Protein AF-A0A947UX83-F1 (afdb_monomer)

Sequence (171 aa):
LDENAGTGIQHLRGAETNRGDATLNINRRTKLFLRVPKARVDDMQQLVGQTLDLAGHTLQIGRFKTREFSPFANIYAHFVDTGSATEEQFVQDVMRELDGHFLLRCGFICGKPQILQSASGPLHGFSLMLHDVPPHKSLQLQDEGMGRNRLLGCGIFIPHKSIAPVAPANH

Solvent-accessible surface area (backbone atoms only — not comparable to full-atom values): 10228 Å² total; per-residue (Å²): 133,76,94,49,86,23,46,29,32,55,79,76,76,54,42,61,87,48,96,86,53,95,56,63,50,60,59,93,82,66,71,86,48,72,46,61,49,80,93,48,52,72,66,53,58,73,48,46,73,40,72,47,76,56,94,88,44,81,42,68,39,63,88,83,79,91,79,80,87,72,63,35,42,26,32,31,20,81,29,31,25,78,84,38,84,50,68,70,57,39,52,52,49,52,52,48,44,31,49,71,74,61,69,46,88,58,54,71,48,78,53,63,84,45,75,47,84,48,99,93,44,78,42,42,26,28,22,40,36,40,32,77,34,54,51,70,55,27,41,48,40,49,48,54,36,46,72,42,60,27,74,81,24,20,14,47,41,39,83,39,84,73,84,70,78,79,73,80,81,81,128

Foldseek 3Di:
DPPDQQWFWADQDFPDPDPPDPDGHGDPPTDIDIGDPPVCPVVCVVQQQDWDQDPNDIDGHHDDDDDADFFDQKKKAPWAFQPDADPVVQVVSVVCCCCPPLVDDWDKDWADWDWDQDPVGITITTMMMTGRGDRVSRNVQQRRFHHDDRHVRHRHIDHDDDPPPDDPDDD

pLDDT: mean 85.76, std 14.7, range [36.25, 97.31]

Mean predicted aligned error: 7.36 Å

Radius of gyration: 17.7 Å; Cα contacts (8 Å, |Δi|>4): 280; chains: 1; bounding box: 44×43×52 Å

Structure (mmCIF, N/CA/C/O backbone):
data_AF-A0A947UX83-F1
#
_entry.id   AF-A0A947UX83-F1
#
loop_
_atom_site.group_PDB
_atom_site.id
_atom_site.type_symbol
_atom_site.label_atom_id
_atom_site.label_alt_id
_atom_site.label_comp_id
_atom_site.label_asym_id
_atom_site.label_entity_id
_atom_site.label_seq_id
_atom_site.pdbx_PDB_ins_code
_atom_site.Cartn_x
_atom_site.Cartn_y
_atom_site.Cartn_z
_atom_site.occupancy
_atom_site.B_iso_or_equiv
_atom_site.auth_seq_id
_atom_site.auth_comp_id
_atom_site.auth_asym_id
_atom_site.auth_atom_id
_atom_site.pdbx_PDB_model_num
ATOM 1 N N . LEU A 1 1 ? 2.915 -7.212 16.623 1.00 48.12 1 LEU A N 1
ATOM 2 C CA . LEU A 1 1 ? 2.633 -7.632 15.234 1.00 48.12 1 LEU A CA 1
ATOM 3 C C . LEU A 1 1 ? 3.978 -7.594 14.539 1.00 48.12 1 LEU A C 1
ATOM 5 O O . LEU A 1 1 ? 4.419 -6.499 14.225 1.00 48.12 1 LEU A O 1
ATOM 9 N N . ASP A 1 2 ? 4.664 -8.728 14.420 1.00 44.25 2 ASP A N 1
ATOM 10 C CA . ASP A 1 2 ? 5.891 -8.777 13.614 1.00 44.25 2 ASP A CA 1
ATOM 11 C C . ASP A 1 2 ? 5.552 -8.497 12.144 1.00 44.25 2 ASP A C 1
ATOM 13 O O . ASP A 1 2 ? 4.387 -8.636 11.746 1.00 44.25 2 ASP A O 1
ATOM 17 N N . GLU A 1 3 ? 6.545 -8.093 11.343 1.00 51.25 3 GLU A N 1
ATOM 18 C CA . GLU A 1 3 ? 6.444 -7.947 9.883 1.00 51.25 3 GLU A CA 1
ATOM 19 C C . GLU A 1 3 ? 6.226 -9.312 9.199 1.00 51.25 3 GLU A C 1
ATOM 21 O O . GLU A 1 3 ? 7.007 -9.769 8.370 1.00 51.25 3 GLU A O 1
ATOM 26 N N . ASN A 1 4 ? 5.140 -10.000 9.537 1.00 56.38 4 ASN A N 1
ATOM 27 C CA . ASN A 1 4 ? 4.694 -11.160 8.792 1.00 56.38 4 ASN A CA 1
ATOM 28 C C . ASN A 1 4 ? 4.239 -10.679 7.413 1.00 56.38 4 ASN A C 1
ATOM 30 O O . ASN A 1 4 ? 3.356 -9.815 7.316 1.00 56.38 4 ASN A O 1
ATOM 34 N N . ALA A 1 5 ? 4.827 -11.250 6.358 1.00 60.19 5 ALA A N 1
ATOM 35 C CA . ALA A 1 5 ? 4.383 -11.074 4.980 1.00 60.19 5 ALA A CA 1
ATOM 36 C C . ALA A 1 5 ? 2.862 -11.320 4.921 1.00 60.19 5 ALA A C 1
ATOM 38 O O . ALA A 1 5 ? 2.395 -12.401 5.265 1.00 60.19 5 ALA A O 1
ATOM 39 N N . GLY A 1 6 ? 2.082 -10.278 4.621 1.00 69.38 6 GLY A N 1
ATOM 40 C CA . GLY A 1 6 ? 0.612 -10.325 4.616 1.00 69.38 6 GLY A CA 1
ATOM 41 C C . GLY A 1 6 ? -0.089 -9.451 5.663 1.00 69.38 6 GLY A C 1
ATOM 42 O O . GLY A 1 6 ? -1.293 -9.218 5.552 1.00 69.38 6 GLY A O 1
ATOM 43 N N . THR A 1 7 ? 0.624 -8.904 6.658 1.00 83.75 7 THR A N 1
ATOM 44 C CA . THR A 1 7 ? 0.042 -7.870 7.537 1.00 83.75 7 THR A CA 1
ATOM 45 C C . THR A 1 7 ? 0.324 -6.474 6.988 1.00 83.75 7 THR A C 1
ATOM 47 O O . THR A 1 7 ? 1.460 -6.139 6.660 1.00 83.75 7 THR A O 1
ATOM 50 N N . GLY A 1 8 ? -0.700 -5.627 6.901 1.00 84.44 8 GLY A N 1
ATOM 51 C CA . GLY A 1 8 ? -0.520 -4.242 6.470 1.00 84.44 8 GLY A CA 1
ATOM 52 C C . GLY A 1 8 ? -1.715 -3.355 6.781 1.00 84.44 8 GLY A C 1
ATOM 53 O O . GLY A 1 8 ? -2.829 -3.839 6.966 1.00 84.44 8 GLY A O 1
ATOM 54 N N . ILE A 1 9 ? -1.486 -2.047 6.829 1.00 87.94 9 ILE A N 1
ATOM 55 C CA . ILE A 1 9 ? -2.506 -1.060 7.200 1.00 87.94 9 ILE A CA 1
ATOM 56 C C . ILE A 1 9 ? -2.765 -0.152 6.005 1.00 87.94 9 ILE A C 1
ATOM 58 O O . ILE A 1 9 ? -1.835 0.428 5.468 1.00 87.94 9 ILE A O 1
ATOM 62 N N . GLN A 1 10 ? -4.012 0.001 5.563 1.00 84.50 10 GLN A N 1
ATOM 63 C CA . GLN A 1 10 ? -4.309 1.009 4.539 1.00 84.50 10 GLN A CA 1
ATOM 64 C C . GLN A 1 10 ? -4.386 2.399 5.166 1.00 84.50 10 GLN A C 1
ATOM 66 O O . GLN A 1 10 ? -4.966 2.567 6.241 1.00 84.50 10 GLN A O 1
ATOM 71 N N . HIS A 1 11 ? -3.855 3.406 4.468 1.00 82.00 11 HIS A N 1
ATOM 72 C CA . HIS A 1 11 ? -3.927 4.792 4.924 1.00 82.00 11 HIS A CA 1
ATOM 73 C C . HIS A 1 11 ? -5.370 5.266 5.080 1.00 82.00 11 HIS A C 1
ATOM 75 O O . HIS A 1 11 ? -6.208 5.121 4.186 1.00 82.00 11 HIS A O 1
ATOM 81 N N . LEU A 1 12 ? -5.631 5.908 6.215 1.00 80.31 12 LEU A N 1
ATOM 82 C CA . LEU A 1 12 ? -6.842 6.679 6.437 1.00 80.31 12 LEU A CA 1
ATOM 83 C C . LEU A 1 12 ? -6.646 8.072 5.849 1.00 80.31 12 LEU A C 1
ATOM 85 O O . LEU A 1 12 ? -5.702 8.774 6.198 1.00 80.31 12 LEU A O 1
ATOM 89 N N . ARG A 1 13 ? -7.558 8.489 4.971 1.00 72.62 13 ARG A N 1
ATOM 90 C CA . ARG A 1 13 ? -7.570 9.869 4.487 1.00 72.62 13 ARG A CA 1
ATOM 91 C C . ARG A 1 13 ? -8.369 10.742 5.444 1.00 72.62 13 ARG A C 1
ATOM 93 O O . ARG A 1 13 ? -9.534 10.450 5.723 1.00 72.62 13 ARG A O 1
ATOM 100 N N . GLY A 1 14 ? -7.738 11.812 5.906 1.00 74.06 14 GLY A N 1
ATOM 101 C CA . GLY A 1 14 ? -8.395 12.934 6.562 1.00 74.06 14 GLY A CA 1
ATOM 102 C C . GLY A 1 14 ? -8.330 14.186 5.689 1.00 74.06 14 GLY A C 1
ATOM 103 O O . GLY A 1 14 ? -7.638 14.206 4.670 1.00 74.06 14 GLY A O 1
ATOM 104 N N . ALA A 1 15 ? -9.080 15.208 6.079 1.00 73.06 15 ALA A N 1
ATOM 105 C CA . ALA A 1 15 ? -9.045 16.528 5.468 1.00 73.06 15 ALA A CA 1
ATOM 106 C C . ALA A 1 15 ? -8.553 17.547 6.496 1.00 73.06 15 ALA A C 1
ATOM 108 O O . ALA A 1 15 ? -8.992 17.526 7.645 1.00 73.06 15 ALA A O 1
ATOM 109 N N . GLU A 1 16 ? -7.665 18.440 6.078 1.00 72.75 16 GLU A N 1
ATOM 110 C CA . GLU A 1 16 ? -7.329 19.630 6.861 1.00 72.75 16 GLU A CA 1
ATOM 111 C C . GLU A 1 16 ? -8.577 20.522 6.981 1.00 72.75 16 GLU A C 1
ATOM 113 O O . GLU A 1 16 ? -9.365 20.612 6.033 1.00 72.75 16 GLU A O 1
ATOM 118 N N . THR A 1 17 ? -8.786 21.170 8.133 1.00 72.06 17 THR A N 1
ATOM 119 C CA . THR A 1 17 ? -9.844 22.194 8.252 1.00 72.06 17 THR A CA 1
ATOM 120 C C . THR A 1 17 ? -9.385 23.472 7.566 1.00 72.06 17 THR A C 1
ATOM 122 O O . THR A 1 17 ? -10.130 24.069 6.794 1.00 72.06 17 THR A O 1
ATOM 125 N N . ASN A 1 18 ? -8.132 23.848 7.819 1.00 72.88 18 ASN A N 1
ATOM 126 C CA . ASN A 1 18 ? -7.428 24.959 7.206 1.00 72.88 18 ASN A CA 1
ATOM 127 C C . ASN A 1 18 ? -6.039 24.512 6.748 1.00 72.88 18 ASN A C 1
ATOM 129 O O . ASN A 1 18 ? -5.430 23.611 7.322 1.00 72.88 18 ASN A O 1
ATOM 133 N N . ARG A 1 19 ? -5.518 25.181 5.717 1.00 66.38 19 ARG A N 1
ATOM 134 C CA . ARG A 1 19 ? -4.202 24.869 5.155 1.00 66.38 19 ARG A CA 1
ATOM 135 C C . ARG A 1 19 ? -3.116 25.037 6.221 1.00 66.38 19 ARG A C 1
ATOM 137 O O . ARG A 1 19 ? -2.913 26.149 6.704 1.00 66.38 19 ARG A O 1
ATOM 144 N N . GLY A 1 20 ? -2.394 23.960 6.522 1.00 65.06 20 GLY A N 1
ATOM 145 C CA . GLY A 1 20 ? -1.333 23.958 7.536 1.00 65.06 20 GLY A CA 1
ATOM 146 C C . GLY A 1 20 ? -1.787 23.574 8.947 1.00 65.06 20 GLY A C 1
ATOM 147 O O . GLY A 1 20 ? -0.990 23.686 9.878 1.00 65.06 20 GLY A O 1
ATOM 148 N N . ASP A 1 21 ? -3.029 23.109 9.118 1.00 68.25 21 ASP A N 1
ATOM 149 C CA . ASP A 1 21 ? -3.458 22.485 10.369 1.00 68.25 21 ASP A CA 1
ATOM 150 C C . ASP A 1 21 ? -2.605 21.244 10.675 1.00 68.25 21 ASP A C 1
ATOM 152 O O . ASP A 1 21 ? -2.375 20.386 9.824 1.00 68.25 21 ASP A O 1
ATOM 156 N N . ALA A 1 22 ? -2.186 21.110 11.935 1.00 66.00 22 ALA A N 1
ATOM 157 C CA . ALA A 1 22 ? -1.489 19.921 12.427 1.00 66.00 22 ALA A CA 1
ATOM 158 C C . ALA A 1 22 ? -2.430 18.719 12.648 1.00 66.00 22 ALA A C 1
ATOM 160 O O . ALA A 1 22 ? -1.972 17.618 12.952 1.00 66.00 22 ALA A O 1
ATOM 161 N N . THR A 1 23 ? -3.745 18.927 12.529 1.00 69.69 23 THR A N 1
ATOM 162 C CA . THR A 1 23 ? -4.778 17.919 12.769 1.00 69.69 23 THR A CA 1
ATOM 163 C C . THR A 1 23 ? -5.621 17.699 11.518 1.00 69.69 23 THR A C 1
ATOM 165 O O . THR A 1 23 ? -5.990 18.626 10.798 1.00 69.69 23 THR A O 1
ATOM 168 N N . LEU A 1 24 ? -5.937 16.431 11.255 1.00 73.94 24 LEU A N 1
ATOM 169 C CA . LEU A 1 24 ? -6.769 16.026 10.129 1.00 73.94 24 LEU A CA 1
ATOM 170 C C . LEU A 1 24 ? -8.140 15.585 10.633 1.00 73.94 24 LEU A C 1
ATOM 172 O O . LEU A 1 24 ? -8.254 14.687 11.468 1.00 73.94 24 LEU A O 1
ATOM 176 N N . ASN A 1 25 ? -9.196 16.154 10.061 1.00 77.31 25 ASN A N 1
ATOM 177 C CA . ASN A 1 25 ? -10.550 15.683 10.287 1.00 77.31 25 ASN A CA 1
ATOM 178 C C . ASN A 1 25 ? -10.793 14.406 9.494 1.00 77.31 25 ASN A C 1
ATOM 180 O O . ASN A 1 25 ? -10.745 14.384 8.261 1.00 77.31 25 ASN A O 1
ATOM 184 N N . ILE A 1 26 ? -11.119 13.335 10.205 1.00 78.12 26 ILE A N 1
ATOM 185 C CA . ILE A 1 26 ? -11.539 12.077 9.601 1.00 78.12 26 ILE A CA 1
ATOM 186 C C . ILE A 1 26 ? -13.067 12.054 9.580 1.00 78.12 26 ILE A C 1
ATOM 188 O O . ILE A 1 26 ? -13.731 12.293 10.589 1.00 78.12 26 ILE A O 1
ATOM 192 N N . ASN A 1 27 ? -13.655 11.755 8.420 1.00 76.44 27 ASN A N 1
ATOM 193 C CA . ASN A 1 27 ? -15.098 11.560 8.328 1.00 76.44 27 ASN A CA 1
ATOM 194 C C . ASN A 1 27 ? -15.519 10.403 9.253 1.00 76.44 27 ASN A C 1
ATOM 196 O O . ASN A 1 27 ? -14.897 9.344 9.249 1.00 76.44 27 ASN A O 1
ATOM 200 N N . ARG A 1 28 ? -16.626 10.550 9.992 1.00 73.31 28 ARG A N 1
ATOM 201 C CA . ARG A 1 28 ? -17.174 9.478 10.851 1.00 73.31 28 ARG A CA 1
ATOM 202 C C . ARG A 1 28 ? -17.442 8.160 10.109 1.00 73.31 28 ARG A C 1
ATOM 204 O O . ARG A 1 28 ? -17.580 7.120 10.740 1.00 73.31 28 ARG A O 1
ATOM 211 N N . ARG A 1 29 ? -17.561 8.197 8.778 1.00 76.62 29 ARG A N 1
ATOM 212 C CA . ARG A 1 29 ? -17.761 7.022 7.915 1.00 76.62 29 ARG A CA 1
ATOM 213 C C . ARG A 1 29 ? -16.461 6.422 7.377 1.00 76.62 29 ARG A C 1
ATOM 215 O O . ARG A 1 29 ? -16.532 5.402 6.687 1.00 76.62 29 ARG A O 1
ATOM 22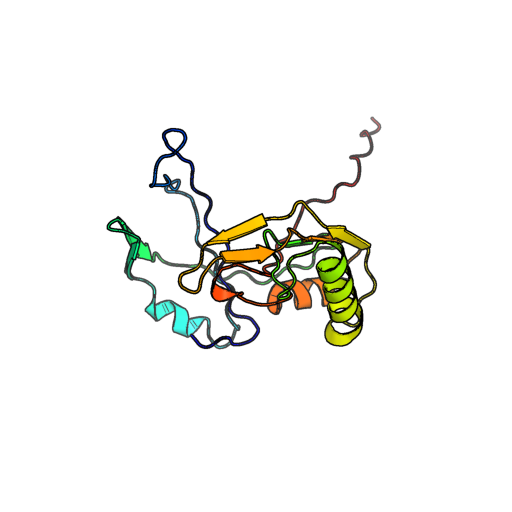2 N N . THR A 1 30 ? -15.308 7.037 7.632 1.00 79.44 30 THR A N 1
ATOM 223 C CA . THR A 1 30 ? -14.014 6.494 7.215 1.00 79.44 30 THR A CA 1
ATOM 224 C C . THR A 1 30 ? -13.778 5.168 7.930 1.00 79.44 30 THR A C 1
ATOM 226 O O . THR A 1 30 ? -14.032 5.031 9.124 1.00 79.44 30 THR A O 1
ATOM 229 N N . LYS A 1 31 ? -13.319 4.166 7.181 1.00 84.88 31 LYS A N 1
ATOM 230 C CA . LYS A 1 31 ? -13.059 2.821 7.694 1.00 84.88 31 LYS A CA 1
ATOM 231 C C . LYS A 1 31 ? -11.567 2.556 7.678 1.00 84.88 31 LYS A C 1
ATOM 233 O O . LYS A 1 31 ? -10.918 2.815 6.668 1.00 84.88 31 LYS A O 1
ATOM 238 N N . LEU A 1 32 ? -11.064 1.997 8.772 1.00 86.94 32 LEU A N 1
ATOM 239 C CA . LEU A 1 32 ? -9.735 1.409 8.823 1.00 86.94 32 LEU A CA 1
ATOM 240 C C . LEU A 1 32 ? -9.770 0.046 8.137 1.00 86.94 32 LEU A C 1
ATOM 242 O O . LEU A 1 32 ? -10.634 -0.780 8.437 1.00 86.94 32 LEU A O 1
ATOM 246 N N . PHE A 1 33 ? -8.836 -0.178 7.218 1.00 89.81 33 PHE A N 1
ATOM 247 C CA . PHE A 1 33 ? -8.647 -1.472 6.578 1.00 89.81 33 PHE A CA 1
ATOM 248 C C . PHE A 1 33 ? -7.300 -2.045 6.998 1.00 89.81 33 PHE A C 1
ATOM 250 O O . PHE A 1 33 ? -6.262 -1.401 6.841 1.00 89.81 33 PHE A O 1
ATOM 257 N N . LEU A 1 34 ? -7.342 -3.273 7.504 1.00 89.88 34 LEU A N 1
ATOM 258 C CA . LEU A 1 34 ? -6.177 -4.060 7.872 1.00 89.88 34 LEU A CA 1
ATOM 259 C C . LEU A 1 34 ? -6.126 -5.282 6.956 1.00 89.88 34 LEU A C 1
ATOM 261 O O . LEU A 1 34 ? -7.132 -5.972 6.782 1.00 89.88 34 LEU A O 1
ATOM 265 N N . ARG A 1 35 ? -4.960 -5.534 6.366 1.00 89.69 35 ARG A N 1
ATOM 266 C CA . ARG A 1 35 ? -4.610 -6.829 5.782 1.00 89.69 35 ARG A CA 1
ATOM 267 C C . ARG A 1 35 ? -4.023 -7.675 6.897 1.00 89.69 35 ARG A C 1
ATOM 269 O O . ARG A 1 35 ? -3.162 -7.193 7.631 1.00 89.69 35 ARG A O 1
ATOM 276 N N . VAL A 1 36 ? -4.537 -8.887 7.050 1.00 88.88 36 VAL A N 1
ATOM 277 C CA . VAL A 1 36 ? -4.105 -9.839 8.070 1.00 88.88 36 VAL A CA 1
ATOM 278 C C . VAL A 1 36 ? -4.127 -11.243 7.472 1.00 88.88 36 VAL A C 1
ATOM 280 O O . VAL A 1 36 ? -5.069 -11.562 6.740 1.00 88.88 36 VAL A O 1
ATOM 283 N N . PRO A 1 37 ? -3.145 -12.104 7.794 1.00 88.88 37 PRO A N 1
ATOM 284 C CA . PRO A 1 37 ? -3.203 -13.510 7.420 1.00 88.88 37 PRO A CA 1
ATOM 285 C C . PRO A 1 37 ? -4.501 -14.152 7.913 1.00 88.88 37 PRO A C 1
ATOM 287 O O . PRO A 1 37 ? -4.916 -13.919 9.050 1.00 88.88 37 PRO A O 1
ATOM 290 N N . LYS A 1 38 ? -5.122 -15.003 7.086 1.00 88.19 38 LYS A N 1
ATOM 291 C CA . LYS A 1 38 ? -6.415 -15.641 7.400 1.00 88.19 38 LYS A CA 1
ATOM 292 C C . LYS A 1 38 ? -6.414 -16.349 8.761 1.00 88.19 38 LYS A C 1
ATOM 294 O O . LYS A 1 38 ? -7.386 -16.246 9.498 1.00 88.19 38 LYS A O 1
ATOM 299 N N . ALA A 1 39 ? -5.304 -16.999 9.114 1.00 90.00 39 ALA A N 1
ATOM 300 C CA . ALA A 1 39 ? -5.130 -17.699 10.388 1.00 90.00 39 ALA A CA 1
ATOM 301 C C . ALA A 1 39 ? -5.144 -16.780 11.626 1.00 90.00 39 ALA A C 1
ATOM 303 O O . ALA A 1 39 ? -5.271 -17.269 12.740 1.00 90.00 39 ALA A O 1
ATOM 304 N N . ARG A 1 40 ? -5.005 -15.461 11.443 1.00 89.38 40 ARG A N 1
ATOM 305 C CA . ARG A 1 40 ? -4.921 -14.455 12.512 1.00 89.38 40 ARG A CA 1
ATOM 306 C C . ARG A 1 40 ? -6.113 -13.507 12.563 1.00 89.38 40 ARG A C 1
ATOM 308 O O . ARG A 1 40 ? -6.093 -12.524 13.300 1.00 89.38 40 ARG A O 1
ATOM 315 N N . VAL A 1 41 ? -7.150 -13.776 11.774 1.00 89.88 41 VAL A N 1
ATOM 316 C CA . VAL A 1 41 ? -8.380 -12.976 11.786 1.00 89.88 41 VAL A CA 1
ATOM 317 C C . VAL A 1 41 ? -9.019 -12.988 13.175 1.00 89.88 41 VAL A C 1
ATOM 319 O O . VAL A 1 41 ? -9.419 -11.931 13.656 1.00 89.88 41 VAL A O 1
ATOM 322 N N . ASP A 1 42 ? -9.054 -14.144 13.839 1.00 90.94 42 ASP A N 1
ATOM 323 C CA . ASP A 1 42 ? -9.670 -14.273 15.164 1.00 90.94 42 ASP A CA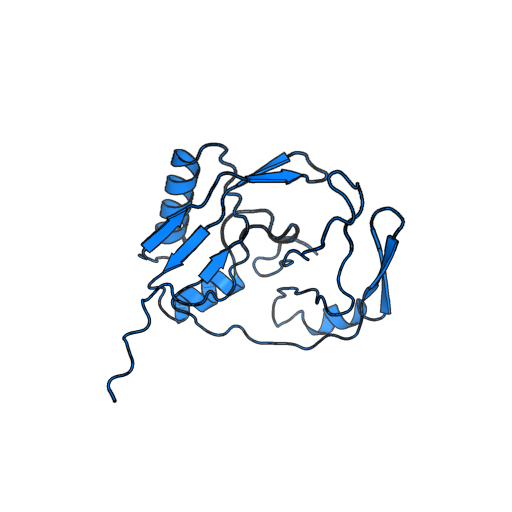 1
ATOM 324 C C . ASP A 1 42 ? -8.897 -13.490 16.236 1.00 90.94 42 ASP A C 1
ATOM 326 O O . ASP A 1 42 ? -9.511 -12.860 17.099 1.00 90.94 42 ASP A O 1
ATOM 330 N N . ASP A 1 43 ? -7.566 -13.396 16.123 1.00 91.06 43 ASP A N 1
ATOM 331 C CA . ASP A 1 43 ? -6.746 -12.546 16.999 1.00 91.06 43 ASP A CA 1
ATOM 332 C C . ASP A 1 43 ? -7.175 -11.073 16.928 1.00 91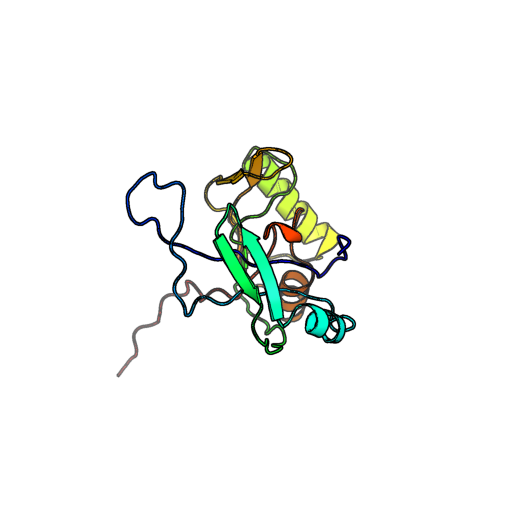.06 43 ASP A C 1
ATOM 334 O O . ASP A 1 43 ? -7.079 -10.343 17.916 1.00 91.06 43 ASP A O 1
ATOM 338 N N . MET A 1 44 ? -7.664 -10.606 15.770 1.00 90.62 44 MET A N 1
ATOM 339 C CA . MET A 1 44 ? -8.084 -9.209 15.599 1.00 90.62 44 MET A CA 1
ATOM 340 C C . MET A 1 44 ? -9.325 -8.871 16.419 1.00 90.62 44 MET A C 1
ATOM 342 O O . MET A 1 44 ? -9.574 -7.695 16.691 1.00 90.62 44 MET A O 1
ATOM 346 N N . GLN A 1 45 ? -10.078 -9.872 16.880 1.00 91.94 45 GLN A N 1
ATOM 347 C CA . GLN A 1 45 ? -11.202 -9.656 17.782 1.00 91.94 45 GLN A CA 1
ATOM 348 C C . GLN A 1 45 ? -10.762 -9.010 19.103 1.00 91.94 45 GLN A C 1
ATOM 350 O O . GLN A 1 45 ? -11.531 -8.243 19.682 1.00 91.94 45 GLN A O 1
ATOM 355 N N . GLN A 1 46 ? -9.514 -9.233 19.533 1.00 92.50 46 GLN A N 1
ATOM 356 C CA . GLN A 1 46 ? -8.940 -8.620 20.736 1.00 92.50 46 GLN A CA 1
ATOM 357 C C . GLN A 1 46 ? -8.752 -7.101 20.612 1.00 92.50 46 GLN A C 1
ATOM 359 O O . GLN A 1 46 ? -8.640 -6.415 21.627 1.00 92.50 46 GLN A O 1
ATOM 364 N N . LEU A 1 47 ? -8.710 -6.564 19.387 1.00 90.50 47 LEU A N 1
ATOM 365 C CA . LEU A 1 47 ? -8.602 -5.124 19.147 1.00 90.50 47 LEU A CA 1
ATOM 366 C C . LEU A 1 47 ? -9.948 -4.412 19.303 1.00 90.50 47 LEU A C 1
ATOM 368 O O . LEU A 1 47 ? -9.978 -3.212 19.556 1.00 90.50 47 LEU A O 1
ATOM 372 N N . VAL A 1 48 ? -11.068 -5.125 19.153 1.00 93.62 48 VAL A N 1
ATOM 373 C CA . VAL A 1 48 ? -12.401 -4.521 19.223 1.00 93.62 48 VAL A CA 1
ATOM 374 C C . VAL A 1 48 ? -12.648 -3.976 20.627 1.00 93.62 48 VAL A C 1
ATOM 376 O O . VAL A 1 48 ? -12.550 -4.691 21.618 1.00 93.62 48 VAL A O 1
ATOM 379 N N . GLY A 1 49 ? -13.007 -2.698 20.701 1.00 92.69 49 GLY A N 1
ATOM 380 C CA . GLY A 1 49 ? -13.227 -1.976 21.949 1.00 92.69 49 GLY A CA 1
ATOM 381 C C . GLY A 1 49 ? -11.971 -1.323 22.523 1.00 92.69 49 GLY A C 1
ATOM 382 O O . GLY A 1 49 ? -12.124 -0.460 23.387 1.00 92.69 49 GLY A O 1
ATOM 383 N N . GLN A 1 50 ? -10.771 -1.658 22.027 1.00 93.38 50 GLN A N 1
ATOM 384 C CA . GLN A 1 50 ? -9.548 -0.956 22.411 1.00 93.38 50 GLN A CA 1
ATOM 385 C C . GLN A 1 50 ? -9.557 0.484 21.911 1.00 93.38 50 GLN A C 1
ATOM 387 O O . GLN A 1 50 ? -10.166 0.820 20.890 1.00 93.38 50 GLN A O 1
ATOM 392 N N . THR A 1 51 ? -8.833 1.319 22.641 1.00 91.88 51 THR A N 1
ATOM 393 C CA . THR A 1 51 ? -8.741 2.748 22.403 1.00 91.88 51 THR A CA 1
ATOM 394 C C . THR A 1 51 ? -7.308 3.110 22.046 1.00 91.88 51 THR A C 1
ATOM 396 O O . THR A 1 51 ? -6.382 2.801 22.790 1.00 91.88 51 THR A O 1
ATOM 399 N N . LEU A 1 52 ? -7.140 3.770 20.907 1.00 87.62 52 LEU A N 1
ATOM 400 C CA . LEU A 1 52 ? -5.882 4.326 20.440 1.00 87.62 52 LEU A CA 1
ATOM 401 C C . LEU A 1 52 ? -5.849 5.818 20.761 1.00 87.62 52 LEU A C 1
ATOM 403 O O . LEU A 1 52 ? -6.817 6.530 20.489 1.00 87.62 52 LEU A O 1
ATOM 407 N N . ASP A 1 53 ? -4.733 6.285 21.305 1.00 86.94 53 ASP A N 1
ATOM 408 C CA . ASP A 1 53 ? -4.432 7.709 21.408 1.00 86.94 53 ASP A CA 1
ATOM 409 C C . ASP A 1 53 ? -3.530 8.109 20.235 1.00 86.94 53 ASP A C 1
ATOM 411 O O . ASP A 1 53 ? -2.401 7.631 20.114 1.00 86.94 53 ASP A O 1
ATOM 415 N N . LEU A 1 54 ? -4.055 8.948 19.342 1.00 82.81 54 LEU A N 1
ATOM 416 C CA . LEU A 1 54 ? -3.320 9.513 18.219 1.00 82.81 54 LEU A CA 1
ATOM 417 C C . LEU A 1 54 ? -3.128 11.011 18.455 1.00 82.81 54 LEU A C 1
ATOM 419 O O . LEU A 1 54 ? -4.021 11.807 18.170 1.00 82.81 54 LEU A O 1
ATOM 423 N N . ALA A 1 55 ? -1.952 11.389 18.957 1.00 79.75 55 ALA A N 1
ATOM 424 C CA . ALA A 1 55 ? -1.587 12.783 19.220 1.00 79.75 55 ALA A CA 1
ATOM 425 C C . ALA A 1 55 ? -2.614 13.538 20.097 1.00 79.75 55 ALA A C 1
ATOM 427 O O . ALA A 1 55 ? -2.948 14.688 19.822 1.00 79.75 55 ALA A O 1
ATOM 428 N N . GLY A 1 56 ? -3.135 12.887 21.142 1.00 83.31 56 GLY A N 1
ATOM 429 C CA . GLY A 1 56 ? -4.146 13.442 22.045 1.00 83.31 56 GLY A CA 1
ATOM 430 C C . GLY A 1 56 ? -5.586 13.232 21.572 1.00 83.31 56 GLY A C 1
ATOM 431 O O . GLY A 1 56 ? -6.525 13.632 22.263 1.00 83.31 56 GLY A O 1
ATOM 432 N N . HIS A 1 57 ? -5.790 12.603 20.410 1.00 83.12 57 HIS A N 1
ATOM 433 C CA . HIS A 1 57 ? -7.108 12.266 19.891 1.00 83.12 57 HIS A CA 1
ATOM 434 C C . HIS A 1 57 ? -7.414 10.785 20.079 1.00 83.12 57 HIS A C 1
ATOM 436 O O . HIS A 1 57 ? -6.783 9.897 19.507 1.00 83.12 57 HIS A O 1
ATOM 442 N N . THR A 1 58 ? -8.454 10.530 20.862 1.00 86.56 58 THR A N 1
ATOM 443 C CA . THR A 1 58 ? -8.899 9.189 21.215 1.00 86.56 58 THR A CA 1
ATOM 444 C C . THR A 1 58 ? -9.759 8.574 20.109 1.00 86.56 58 THR A C 1
ATOM 446 O O . THR A 1 58 ? -10.801 9.118 19.739 1.00 86.56 58 THR A O 1
ATOM 449 N N . LEU A 1 59 ? -9.361 7.404 19.612 1.00 86.44 59 LEU A N 1
ATOM 450 C CA . LEU A 1 59 ? -10.103 6.613 18.632 1.00 86.44 59 LEU A CA 1
ATOM 451 C C . LEU A 1 59 ? -10.359 5.213 19.173 1.00 86.44 59 LEU A C 1
ATOM 453 O O . LEU A 1 59 ? -9.426 4.481 19.486 1.00 86.44 59 LEU A O 1
ATOM 457 N N . GLN A 1 60 ? -11.625 4.809 19.233 1.00 89.69 60 GLN A N 1
ATOM 458 C CA . GLN A 1 60 ? -11.982 3.447 19.609 1.00 89.69 60 GLN A CA 1
ATOM 459 C C . GLN A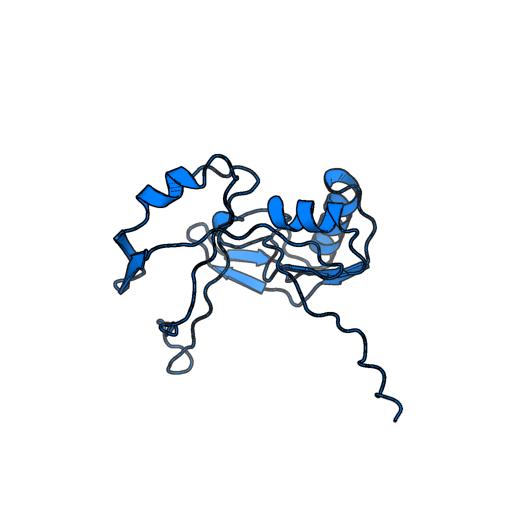 1 60 ? -12.111 2.555 18.372 1.00 89.69 60 GLN A C 1
ATOM 461 O O . GLN A 1 60 ? -12.774 2.911 17.393 1.00 89.69 60 GLN A O 1
ATOM 466 N N . ILE A 1 61 ? -11.518 1.366 18.429 1.00 89.81 61 ILE A N 1
ATOM 467 C CA . ILE A 1 61 ? -11.651 0.355 17.384 1.00 89.81 61 ILE A CA 1
ATOM 468 C C . ILE A 1 61 ? -13.031 -0.299 17.506 1.00 89.81 61 ILE A C 1
ATOM 470 O O . ILE A 1 61 ? -13.341 -0.992 18.475 1.00 89.81 61 ILE A O 1
ATOM 474 N N . GLY A 1 62 ? -13.879 -0.071 16.504 1.00 90.44 62 GLY A N 1
ATOM 475 C CA . GLY A 1 62 ? -15.197 -0.694 16.411 1.00 90.44 62 GLY A CA 1
ATOM 476 C C . GLY A 1 62 ? -15.150 -2.153 15.948 1.00 90.44 62 GLY A C 1
ATOM 477 O O . GLY A 1 62 ? -14.099 -2.715 15.647 1.00 90.44 62 GLY A O 1
ATOM 478 N N . ARG A 1 63 ? -16.330 -2.771 15.836 1.00 93.00 63 ARG A N 1
ATOM 479 C CA . ARG A 1 63 ? -16.473 -4.098 15.215 1.00 93.00 63 ARG A CA 1
ATOM 480 C C . ARG A 1 63 ? -16.022 -4.053 13.753 1.00 93.00 63 ARG A C 1
ATOM 482 O O . ARG A 1 63 ? -16.313 -3.089 13.044 1.00 93.00 63 ARG A O 1
ATOM 489 N N . PHE A 1 64 ? -15.385 -5.122 13.289 1.00 93.12 64 PHE A N 1
ATOM 490 C CA . PHE A 1 64 ? -14.969 -5.265 11.897 1.00 93.12 64 PHE A CA 1
ATOM 491 C C . PHE A 1 64 ? -15.771 -6.350 11.175 1.00 93.12 64 PHE A C 1
ATOM 493 O O . PHE A 1 64 ? -16.524 -7.116 11.773 1.00 93.12 64 PHE A O 1
ATOM 500 N N . LYS A 1 65 ? -15.604 -6.393 9.854 1.00 93.00 65 LYS A N 1
ATOM 501 C CA . LYS A 1 65 ? -16.057 -7.488 8.999 1.00 93.00 65 LYS A CA 1
ATOM 502 C C . LYS A 1 65 ? -14.907 -7.916 8.103 1.00 93.00 65 LYS A C 1
ATOM 504 O O . LYS A 1 65 ? -14.128 -7.066 7.668 1.00 93.00 65 LYS A O 1
ATOM 509 N N . THR A 1 66 ? -14.822 -9.204 7.811 1.00 92.81 66 THR A N 1
ATOM 510 C CA . THR A 1 66 ? -13.831 -9.737 6.879 1.00 92.81 66 THR A CA 1
ATOM 511 C C . THR A 1 66 ? -14.284 -9.528 5.438 1.00 92.81 66 THR A C 1
ATOM 513 O O . THR A 1 66 ? -15.476 -9.411 5.136 1.00 92.81 66 THR A O 1
ATOM 516 N N . ARG A 1 67 ? -13.312 -9.428 4.534 1.00 90.44 67 ARG A N 1
ATOM 517 C CA . ARG A 1 67 ? -13.534 -9.414 3.091 1.00 90.44 67 ARG A CA 1
ATOM 518 C C . ARG A 1 67 ? -12.334 -10.071 2.431 1.00 90.44 67 ARG A C 1
ATOM 520 O O . ARG A 1 67 ? -11.209 -9.654 2.686 1.00 90.44 67 ARG A O 1
ATOM 527 N N . GLU A 1 68 ? -12.589 -11.064 1.595 1.00 89.75 68 GLU A N 1
ATOM 528 C CA . GLU A 1 68 ? -11.547 -11.709 0.801 1.00 89.75 68 GLU A CA 1
ATOM 529 C C . GLU A 1 68 ? -11.046 -10.768 -0.301 1.00 89.75 68 GLU A C 1
ATOM 531 O O . GLU A 1 68 ? -11.770 -9.873 -0.756 1.00 89.75 68 GLU A O 1
ATOM 536 N N . PHE A 1 69 ? -9.799 -10.956 -0.732 1.00 90.56 69 PHE A N 1
ATOM 537 C CA . PHE A 1 69 ? -9.304 -10.269 -1.918 1.00 90.56 69 PHE A CA 1
ATOM 538 C C . PHE A 1 69 ? -10.078 -10.738 -3.146 1.00 90.56 69 PHE A C 1
ATOM 540 O O . PHE A 1 69 ? -10.479 -11.894 -3.258 1.00 90.56 69 PHE A O 1
ATOM 547 N N . SER A 1 70 ? -10.291 -9.823 -4.082 1.00 90.94 70 SER A N 1
ATOM 548 C CA . SER A 1 70 ? -10.865 -10.152 -5.382 1.00 90.94 70 SER A CA 1
ATOM 549 C C . SER A 1 70 ? -9.833 -9.810 -6.450 1.00 90.94 70 SER A C 1
ATOM 551 O O . SER A 1 70 ? -9.147 -8.795 -6.311 1.00 90.94 70 SER A O 1
ATOM 553 N N . PRO A 1 71 ? -9.671 -10.638 -7.490 1.00 93.12 71 PRO A N 1
ATOM 554 C CA . PRO A 1 71 ? -8.695 -10.362 -8.531 1.00 93.12 71 PRO A CA 1
ATOM 555 C C . PRO A 1 71 ? -9.125 -9.148 -9.361 1.00 93.12 71 PRO A C 1
ATOM 557 O O . PRO A 1 71 ? -10.282 -9.033 -9.761 1.00 93.12 71 PRO A O 1
ATOM 560 N N . PHE A 1 72 ? -8.172 -8.268 -9.659 1.00 94.50 72 PHE A N 1
ATOM 561 C CA . PHE A 1 72 ? -8.342 -7.147 -10.582 1.00 94.50 72 PHE A CA 1
ATOM 562 C C . PHE A 1 72 ? -7.132 -7.032 -11.501 1.00 94.50 72 PHE A C 1
ATOM 564 O O . PHE A 1 72 ? -5.994 -7.110 -11.041 1.00 94.50 72 PHE A O 1
ATOM 571 N N . ALA A 1 73 ? -7.384 -6.789 -12.788 1.00 93.75 73 ALA A N 1
ATOM 572 C CA . ALA A 1 73 ? -6.321 -6.571 -13.769 1.00 93.75 73 ALA A CA 1
ATOM 573 C C . ALA A 1 73 ? -5.534 -5.276 -13.510 1.00 93.75 73 ALA A C 1
ATOM 575 O O . ALA A 1 73 ? -4.368 -5.191 -13.877 1.00 93.75 73 ALA A O 1
ATOM 576 N N . ASN A 1 74 ? -6.172 -4.295 -12.860 1.00 95.75 74 ASN A N 1
ATOM 577 C CA . ASN A 1 74 ? -5.570 -3.018 -12.498 1.00 95.75 74 ASN A CA 1
ATOM 578 C C . ASN A 1 74 ? -5.573 -2.859 -10.980 1.00 95.75 74 ASN A C 1
ATOM 580 O O . ASN A 1 74 ? -6.635 -2.847 -10.345 1.00 95.75 74 ASN A O 1
ATOM 584 N N . ILE A 1 75 ? -4.386 -2.717 -10.405 1.00 96.25 75 ILE A N 1
ATOM 585 C CA . ILE A 1 75 ? -4.196 -2.515 -8.970 1.00 96.25 75 ILE A CA 1
ATOM 586 C C . ILE A 1 75 ? -3.248 -1.349 -8.730 1.00 96.25 75 ILE A C 1
ATOM 588 O O . ILE A 1 75 ? -2.381 -1.047 -9.547 1.00 96.25 75 ILE A O 1
ATOM 592 N N . TYR A 1 76 ? -3.438 -0.669 -7.609 1.00 95.88 76 TYR A N 1
ATOM 593 C CA . TYR A 1 76 ? -2.723 0.557 -7.293 1.00 95.88 76 TYR A CA 1
ATOM 594 C C . TYR A 1 76 ? -2.236 0.546 -5.853 1.00 95.88 76 TYR A C 1
ATOM 596 O O . TYR A 1 76 ? -2.997 0.198 -4.952 1.00 95.88 76 TYR A O 1
ATOM 604 N N . ALA A 1 77 ? -0.994 0.961 -5.639 1.00 95.44 77 ALA A N 1
ATOM 605 C CA . ALA A 1 77 ? -0.436 1.239 -4.329 1.00 95.44 77 ALA A CA 1
ATOM 606 C C . ALA A 1 77 ? -0.216 2.745 -4.173 1.00 95.44 77 ALA A C 1
ATOM 608 O O . ALA A 1 77 ? 0.379 3.400 -5.030 1.00 95.44 77 ALA A O 1
ATOM 609 N N . HIS A 1 78 ? -0.711 3.297 -3.062 1.00 93.38 78 HIS A N 1
ATOM 610 C CA . HIS A 1 78 ? -0.606 4.731 -2.783 1.00 93.38 78 HIS A CA 1
ATOM 611 C C . HIS A 1 78 ? 0.832 5.192 -2.581 1.00 93.38 78 HIS A C 1
ATOM 613 O O . HIS A 1 78 ? 1.136 6.318 -2.951 1.00 93.38 78 HIS A O 1
ATOM 619 N N . PHE A 1 79 ? 1.665 4.333 -2.003 1.00 95.25 79 PHE A N 1
ATOM 620 C CA . PHE A 1 79 ? 3.052 4.608 -1.674 1.00 95.25 79 PHE A CA 1
ATOM 621 C C . PHE A 1 79 ? 3.793 3.272 -1.618 1.00 95.25 79 PHE A C 1
ATOM 623 O O . PHE A 1 79 ? 3.322 2.344 -0.960 1.00 95.25 79 PHE A O 1
ATOM 630 N N . VAL A 1 80 ? 4.920 3.152 -2.307 1.00 96.38 80 VAL A N 1
ATOM 631 C CA . VAL A 1 80 ? 5.800 1.980 -2.304 1.00 96.38 80 VAL A CA 1
ATOM 632 C C . VAL A 1 80 ? 7.205 2.460 -1.977 1.00 96.38 80 VAL A C 1
ATOM 634 O O . VAL A 1 80 ? 7.708 3.377 -2.621 1.00 96.38 80 VAL A O 1
ATOM 637 N N . ASP A 1 81 ? 7.814 1.831 -0.979 1.00 95.69 81 ASP A N 1
ATOM 638 C CA . ASP A 1 81 ? 9.178 2.098 -0.535 1.00 95.69 81 ASP A CA 1
ATOM 639 C C . ASP A 1 81 ? 10.043 0.867 -0.818 1.00 95.69 81 ASP A C 1
ATOM 641 O O . ASP A 1 81 ? 9.847 -0.192 -0.214 1.00 95.69 81 ASP A O 1
ATOM 645 N N . THR A 1 82 ? 10.984 0.999 -1.754 1.00 95.25 82 THR A N 1
ATOM 646 C CA . 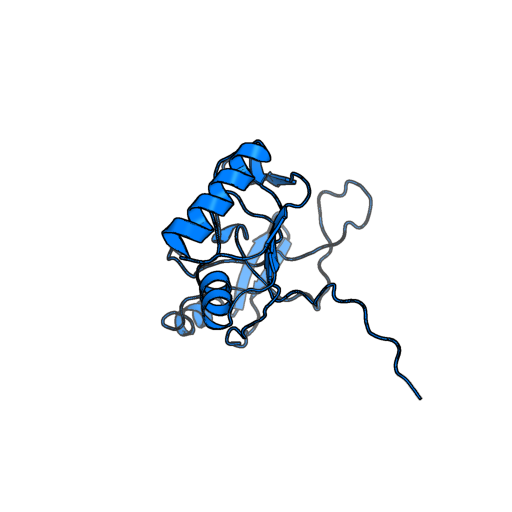THR A 1 82 ? 11.979 -0.042 -2.068 1.00 95.25 82 THR A CA 1
ATOM 647 C C . THR A 1 82 ? 13.297 0.163 -1.310 1.00 95.25 82 THR A C 1
ATOM 649 O O . THR A 1 82 ? 14.155 -0.724 -1.297 1.00 95.25 82 THR A O 1
ATOM 652 N N . GLY A 1 83 ? 13.448 1.296 -0.617 1.00 93.25 83 GLY A N 1
ATOM 653 C CA . GLY A 1 83 ? 14.695 1.797 -0.044 1.00 93.25 83 GLY A CA 1
ATOM 654 C C . GLY A 1 83 ? 15.470 2.750 -0.962 1.00 93.25 83 GLY A C 1
ATOM 655 O O . GLY A 1 83 ? 16.543 3.209 -0.571 1.00 93.25 83 GLY A O 1
ATOM 656 N N . SER A 1 84 ? 14.949 3.056 -2.153 1.00 92.62 84 SER A N 1
ATOM 657 C CA . SER A 1 84 ? 15.581 3.955 -3.125 1.00 92.62 84 SER A CA 1
ATOM 658 C C . SER A 1 84 ? 14.960 5.346 -3.130 1.00 92.62 84 SER A C 1
ATOM 660 O O . SER A 1 84 ? 13.747 5.505 -3.021 1.00 92.62 84 SER A O 1
ATOM 662 N N . ALA A 1 85 ? 15.806 6.365 -3.294 1.00 86.12 85 ALA A N 1
ATOM 663 C CA . ALA A 1 85 ? 15.382 7.764 -3.278 1.00 86.12 85 ALA A CA 1
ATOM 664 C C . ALA A 1 85 ? 15.102 8.340 -4.676 1.00 86.12 85 ALA A C 1
ATOM 666 O O . ALA A 1 85 ? 14.332 9.294 -4.785 1.00 86.12 85 ALA A O 1
ATOM 667 N N . THR A 1 86 ? 15.721 7.798 -5.734 1.00 92.12 86 THR A N 1
ATOM 668 C CA . THR A 1 86 ? 15.512 8.276 -7.112 1.00 92.12 86 THR A CA 1
ATOM 669 C C . THR A 1 86 ? 14.510 7.408 -7.861 1.00 92.12 86 THR A C 1
ATOM 671 O O . THR A 1 86 ? 14.353 6.219 -7.576 1.00 92.12 86 THR A O 1
ATOM 674 N N . GLU A 1 87 ? 13.837 8.013 -8.838 1.00 94.12 87 GLU A N 1
ATOM 675 C CA . GLU A 1 87 ? 12.824 7.336 -9.646 1.00 94.12 87 GLU A CA 1
ATOM 676 C C . GLU A 1 87 ? 13.436 6.203 -10.475 1.00 94.12 87 GLU A C 1
ATOM 678 O O . GLU A 1 87 ? 12.870 5.117 -10.552 1.00 94.12 87 GLU A O 1
ATOM 683 N N . GLU A 1 88 ? 14.628 6.405 -11.036 1.00 95.19 88 GLU A N 1
ATOM 684 C CA . GLU A 1 88 ? 15.292 5.408 -11.878 1.00 95.19 88 GLU A CA 1
ATOM 685 C C . GLU A 1 88 ? 15.640 4.147 -11.082 1.00 95.19 88 GLU A C 1
ATOM 687 O O . GLU A 1 88 ? 15.410 3.030 -11.548 1.00 95.19 88 GLU A O 1
ATOM 692 N N . GLN A 1 89 ? 16.164 4.321 -9.865 1.00 95.94 89 GLN A N 1
ATOM 693 C CA . GLN A 1 89 ? 16.481 3.210 -8.969 1.00 95.94 89 GLN A CA 1
ATOM 694 C C . GLN A 1 89 ? 15.211 2.489 -8.515 1.00 95.94 89 GLN A C 1
ATOM 696 O O . GLN A 1 89 ? 15.155 1.262 -8.551 1.00 95.94 89 GLN A O 1
ATOM 701 N N . PHE A 1 90 ? 14.171 3.248 -8.159 1.00 96.56 90 PHE A N 1
ATOM 702 C CA . PHE A 1 90 ? 12.874 2.694 -7.787 1.00 96.56 90 PHE A CA 1
ATOM 703 C C . PHE A 1 90 ? 12.278 1.836 -8.911 1.00 96.56 90 PHE A C 1
ATOM 705 O O . PHE A 1 90 ? 11.860 0.705 -8.673 1.00 96.56 90 PHE A O 1
ATOM 712 N N . VAL A 1 91 ? 12.287 2.332 -10.151 1.00 96.62 91 VAL A N 1
ATOM 713 C CA . VAL A 1 91 ? 11.785 1.592 -11.319 1.00 96.62 91 VAL A CA 1
ATOM 714 C C . VAL A 1 91 ? 12.561 0.289 -11.518 1.00 96.62 91 VAL A C 1
ATOM 716 O O . VAL A 1 91 ? 11.952 -0.754 -11.754 1.00 96.62 91 VAL A O 1
ATOM 719 N N . GLN A 1 92 ? 13.890 0.313 -11.379 1.00 96.81 92 GLN A N 1
ATOM 720 C CA . GLN A 1 92 ? 14.713 -0.895 -11.477 1.00 96.81 92 GLN A CA 1
ATOM 721 C C . GLN A 1 92 ? 14.396 -1.915 -10.378 1.00 96.81 92 GLN A C 1
ATOM 723 O O . GLN A 1 92 ? 14.336 -3.114 -10.658 1.00 96.81 92 GLN A O 1
ATOM 728 N N . ASP A 1 93 ? 14.177 -1.461 -9.146 1.00 97.06 93 ASP A N 1
ATOM 729 C CA . ASP A 1 93 ? 13.802 -2.331 -8.033 1.00 97.06 93 ASP A CA 1
ATOM 730 C C . ASP A 1 93 ? 12.422 -2.955 -8.238 1.00 97.06 93 ASP A C 1
ATOM 732 O O . ASP A 1 93 ? 12.275 -4.165 -8.071 1.00 97.06 93 ASP A O 1
ATOM 736 N N . VAL A 1 94 ? 11.436 -2.168 -8.683 1.00 97.06 94 VAL A N 1
ATOM 737 C CA . VAL A 1 94 ? 10.097 -2.666 -9.031 1.00 97.06 94 VAL A CA 1
ATOM 738 C C . VAL A 1 94 ? 10.185 -3.728 -10.123 1.00 97.06 94 VAL A C 1
ATOM 740 O O . VAL A 1 94 ? 9.585 -4.792 -9.991 1.00 97.06 94 VAL A O 1
ATOM 743 N N . MET A 1 95 ? 10.963 -3.488 -11.183 1.00 97.00 95 MET A N 1
ATOM 744 C CA . MET A 1 95 ? 11.172 -4.480 -12.242 1.00 97.00 95 MET A CA 1
ATOM 745 C C . MET A 1 95 ? 11.819 -5.761 -11.704 1.00 97.00 95 MET A C 1
ATOM 747 O O . MET A 1 95 ? 11.388 -6.857 -12.061 1.00 97.00 95 MET A O 1
ATOM 751 N N . ARG A 1 96 ? 12.821 -5.636 -10.824 1.00 96.88 96 ARG A N 1
ATOM 752 C CA . ARG A 1 96 ? 13.498 -6.782 -10.204 1.00 96.88 96 ARG A CA 1
ATOM 753 C C . ARG A 1 96 ? 12.552 -7.586 -9.314 1.00 96.88 96 ARG A C 1
ATOM 755 O O . ARG A 1 96 ? 12.604 -8.811 -9.337 1.00 96.88 96 ARG A O 1
ATOM 762 N N . GLU A 1 97 ? 11.699 -6.922 -8.542 1.00 96.69 97 GLU A N 1
ATOM 763 C CA . GLU A 1 97 ? 10.739 -7.582 -7.655 1.00 96.69 97 GLU A CA 1
ATOM 764 C C . GLU A 1 97 ? 9.609 -8.249 -8.453 1.00 96.69 97 GLU A C 1
ATOM 766 O O . GLU A 1 97 ? 9.250 -9.396 -8.178 1.00 96.69 97 GLU A O 1
ATOM 771 N N . LEU A 1 98 ? 9.099 -7.586 -9.498 1.00 97.31 98 LEU A N 1
ATOM 772 C CA . LEU A 1 98 ? 8.104 -8.161 -10.407 1.00 97.31 98 LEU A CA 1
ATOM 773 C C . LEU A 1 98 ? 8.627 -9.419 -11.109 1.00 97.31 98 LEU A C 1
ATOM 775 O O . LEU A 1 98 ? 7.931 -10.433 -11.118 1.00 97.31 98 LEU A O 1
ATOM 779 N N . ASP A 1 99 ? 9.842 -9.378 -11.657 1.00 96.50 99 ASP A N 1
ATOM 780 C CA . ASP A 1 99 ? 10.418 -10.512 -12.387 1.00 96.50 99 ASP A CA 1
ATOM 781 C C . ASP A 1 99 ? 10.915 -11.611 -11.439 1.00 96.50 99 ASP A C 1
ATOM 783 O O . ASP A 1 99 ? 10.598 -12.777 -11.632 1.00 96.50 99 ASP A O 1
ATOM 787 N N . GLY A 1 100 ? 11.645 -11.258 -10.379 1.00 95.62 100 GLY A N 1
ATOM 788 C CA . GLY A 1 100 ? 12.302 -12.230 -9.502 1.00 95.62 100 GLY A CA 1
ATOM 789 C C . GLY A 1 100 ? 11.391 -12.854 -8.445 1.00 95.62 100 GLY A C 1
ATOM 790 O O . GLY A 1 100 ? 11.469 -14.057 -8.207 1.00 95.62 100 GLY A O 1
ATOM 791 N N . HIS A 1 101 ? 10.533 -12.053 -7.807 1.00 95.25 101 HIS A N 1
ATOM 792 C CA . HIS A 1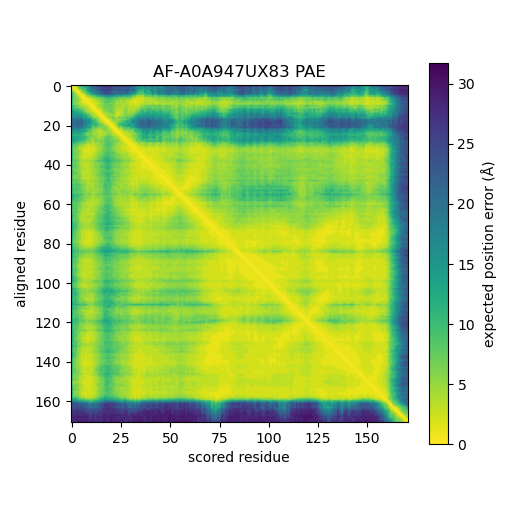 101 ? 9.679 -12.516 -6.706 1.00 95.25 101 HIS A CA 1
ATOM 793 C C . HIS A 1 101 ? 8.274 -12.868 -7.193 1.00 95.25 101 HIS A C 1
ATOM 795 O O . HIS A 1 101 ? 7.765 -13.960 -6.937 1.00 95.25 101 HIS A O 1
ATOM 801 N N . PHE A 1 102 ? 7.657 -11.974 -7.967 1.00 95.44 102 PHE A N 1
ATOM 802 C CA . PHE A 1 102 ? 6.307 -12.203 -8.476 1.00 95.44 102 PHE A CA 1
ATOM 803 C C . PHE A 1 102 ? 6.269 -13.008 -9.775 1.00 95.44 102 PHE A C 1
ATOM 805 O O . PHE A 1 102 ? 5.181 -13.455 -10.137 1.00 95.44 102 PHE A O 1
ATOM 812 N N . LEU A 1 103 ? 7.396 -13.251 -10.458 1.00 96.56 103 LEU A N 1
ATOM 813 C CA . LEU A 1 103 ? 7.447 -13.941 -11.758 1.00 96.56 103 LEU A CA 1
ATOM 814 C C . LEU A 1 103 ? 6.386 -13.385 -12.731 1.00 96.56 103 LEU A C 1
ATOM 816 O O . LEU A 1 103 ? 5.635 -14.133 -13.366 1.00 96.56 103 LEU A O 1
ATOM 820 N N . LEU A 1 104 ? 6.250 -12.059 -12.757 1.00 96.12 104 LEU A N 1
ATOM 821 C CA . LEU A 1 104 ? 5.182 -11.334 -13.430 1.00 96.12 104 LEU A CA 1
ATOM 822 C C . LEU A 1 104 ? 5.768 -10.330 -14.419 1.00 96.12 104 LEU A C 1
ATOM 824 O O . LEU A 1 104 ? 6.507 -9.422 -14.051 1.00 96.12 104 LEU A O 1
ATOM 828 N N . ARG A 1 105 ? 5.327 -10.432 -15.674 1.00 93.81 105 ARG A N 1
ATOM 829 C CA . ARG A 1 105 ? 5.489 -9.377 -16.675 1.00 93.81 105 ARG A CA 1
ATOM 830 C C . ARG A 1 105 ? 4.158 -8.666 -16.854 1.00 93.81 105 ARG A C 1
ATOM 832 O O . ARG A 1 105 ? 3.216 -9.249 -17.383 1.00 93.81 105 ARG A O 1
ATOM 839 N N . CYS A 1 106 ? 4.087 -7.425 -16.398 1.00 93.19 106 CYS A N 1
ATOM 840 C CA . CYS A 1 106 ? 2.928 -6.557 -16.553 1.00 93.19 106 CYS A CA 1
ATOM 841 C C . CYS A 1 106 ? 3.387 -5.128 -16.842 1.00 93.19 106 CYS A C 1
ATOM 843 O O . CYS A 1 106 ? 4.536 -4.771 -16.566 1.00 93.19 106 CYS A O 1
ATOM 845 N N . GLY A 1 107 ? 2.496 -4.307 -17.390 1.00 93.94 107 GLY A N 1
ATOM 846 C CA . GLY A 1 107 ? 2.765 -2.881 -17.489 1.00 93.94 107 GLY A CA 1
ATOM 847 C C . GLY A 1 107 ? 2.562 -2.204 -16.137 1.00 93.94 107 GLY A C 1
ATOM 848 O O . GLY A 1 107 ? 1.747 -2.642 -15.316 1.00 93.94 107 GLY A O 1
ATOM 849 N N . PHE A 1 108 ? 3.325 -1.146 -15.885 1.00 96.12 108 PHE A N 1
ATOM 850 C CA . PHE A 1 108 ? 3.166 -0.347 -14.683 1.00 96.12 108 PHE A CA 1
ATOM 851 C C . PHE A 1 108 ? 3.406 1.134 -14.941 1.00 96.12 108 PHE A C 1
ATOM 853 O O . PHE A 1 108 ? 4.127 1.519 -15.859 1.00 96.12 108 PHE A O 1
ATOM 860 N N . ILE A 1 109 ? 2.789 1.961 -14.103 1.00 95.50 109 ILE A N 1
ATOM 861 C CA . ILE A 1 109 ? 2.929 3.413 -14.118 1.00 95.50 109 ILE A CA 1
ATOM 862 C C . ILE A 1 109 ? 3.480 3.831 -12.759 1.00 95.50 109 ILE A C 1
ATOM 864 O O . ILE A 1 109 ? 2.828 3.620 -11.731 1.00 95.50 109 ILE A O 1
ATOM 868 N N . CYS A 1 110 ? 4.672 4.426 -12.774 1.00 94.94 110 CYS A N 1
ATOM 869 C CA . CYS A 1 110 ? 5.244 5.108 -11.622 1.00 94.94 110 CYS A CA 1
ATOM 870 C C . CYS A 1 110 ? 4.617 6.503 -11.506 1.00 94.94 110 CYS A C 1
ATOM 872 O O . CYS A 1 110 ? 4.507 7.234 -12.492 1.00 94.94 110 CYS A O 1
ATOM 874 N N . GLY A 1 111 ? 4.135 6.846 -10.316 1.00 92.06 111 GLY A N 1
ATOM 875 C CA . GLY A 1 111 ? 3.609 8.170 -10.023 1.00 92.06 111 GLY A CA 1
ATOM 876 C C . GLY A 1 111 ? 4.692 9.155 -9.594 1.00 92.06 111 GLY A C 1
ATOM 877 O O . GLY A 1 111 ? 5.882 8.956 -9.800 1.00 92.06 111 GLY A O 1
ATOM 878 N N . LYS A 1 112 ? 4.262 10.250 -8.963 1.00 87.94 112 LYS A N 1
ATOM 879 C CA . LYS A 1 112 ? 5.181 11.288 -8.477 1.00 87.94 112 LYS A CA 1
ATOM 880 C C . LYS A 1 112 ? 5.969 10.807 -7.249 1.00 87.94 112 LYS A C 1
ATOM 882 O O . LYS A 1 112 ? 5.400 10.056 -6.453 1.00 87.94 112 LYS A O 1
ATOM 887 N N . PRO A 1 113 ? 7.202 11.308 -7.042 1.00 92.19 113 PRO A N 1
ATOM 888 C CA . PRO A 1 113 ? 7.942 11.086 -5.806 1.00 92.19 113 PRO A CA 1
ATOM 889 C C . PRO A 1 113 ? 7.170 11.635 -4.605 1.00 92.19 113 PRO A C 1
ATOM 891 O O . PRO A 1 113 ? 6.578 12.719 -4.655 1.00 92.19 113 PRO A O 1
ATOM 894 N N . GLN A 1 114 ? 7.181 10.872 -3.519 1.00 93.38 114 GLN A N 1
ATOM 895 C CA . GLN A 1 114 ? 6.501 11.168 -2.268 1.00 93.38 114 GLN A CA 1
ATOM 896 C C . GLN A 1 114 ? 7.444 10.936 -1.087 1.00 93.38 114 GLN A C 1
ATOM 898 O O . GLN A 1 114 ? 8.355 10.110 -1.143 1.00 93.38 114 GLN A O 1
ATOM 903 N N . ILE A 1 115 ? 7.193 11.659 0.004 1.00 92.50 115 ILE A N 1
ATOM 904 C CA . ILE A 1 115 ? 7.889 11.473 1.277 1.00 92.50 115 ILE A CA 1
ATOM 905 C C . ILE A 1 115 ? 6.842 11.189 2.349 1.00 92.50 115 ILE A C 1
ATOM 907 O O . ILE A 1 115 ? 5.914 11.980 2.532 1.00 92.50 115 ILE A O 1
ATOM 911 N N . LEU A 1 116 ? 7.000 10.074 3.059 1.00 90.19 116 LEU A N 1
ATOM 912 C CA . LEU A 1 116 ? 6.178 9.709 4.208 1.00 90.19 116 LEU A CA 1
ATOM 913 C C . LEU A 1 116 ? 6.988 9.924 5.489 1.00 90.19 116 LEU A C 1
ATOM 915 O O . LEU A 1 116 ? 8.079 9.381 5.636 1.00 90.19 116 LEU A O 1
ATOM 919 N N . GLN A 1 117 ? 6.461 10.708 6.426 1.00 89.69 117 GLN A N 1
ATOM 920 C CA . GLN A 1 117 ? 7.101 10.896 7.729 1.00 89.69 117 GLN A CA 1
ATOM 921 C C . GLN A 1 117 ? 6.801 9.693 8.626 1.00 89.69 117 GLN A C 1
ATOM 923 O O . GLN A 1 117 ? 5.637 9.354 8.843 1.00 89.69 117 GLN A O 1
ATOM 928 N N . SER A 1 118 ? 7.846 9.054 9.148 1.00 88.06 118 SER A N 1
ATOM 929 C CA . SER A 1 118 ? 7.740 7.957 10.113 1.00 88.06 118 SER A CA 1
ATOM 930 C C . SER A 1 118 ? 8.510 8.287 11.393 1.00 88.06 118 SER A C 1
ATOM 932 O O . SER A 1 118 ? 9.339 9.197 11.409 1.00 88.06 118 SER A O 1
ATOM 934 N N . ALA A 1 119 ? 8.273 7.529 12.467 1.00 85.06 119 ALA A N 1
ATOM 935 C CA . ALA A 1 119 ? 9.008 7.701 13.724 1.00 85.06 119 ALA A CA 1
ATOM 936 C C . ALA A 1 119 ? 10.528 7.481 13.562 1.00 85.06 119 ALA A C 1
ATOM 938 O O . ALA A 1 119 ? 11.319 8.060 14.300 1.00 85.06 119 ALA A O 1
ATOM 939 N N . SER A 1 120 ? 10.929 6.671 12.579 1.00 87.12 120 SER A N 1
ATOM 940 C CA . SER A 1 120 ? 12.321 6.357 12.242 1.00 87.12 120 SER A CA 1
ATOM 941 C C . SER A 1 120 ? 12.971 7.393 11.313 1.00 87.12 120 SER A C 1
ATOM 943 O O . SER A 1 120 ? 14.162 7.284 11.031 1.00 87.12 120 SER A O 1
ATOM 945 N N . GLY A 1 121 ? 12.207 8.371 10.812 1.00 89.94 121 GLY A N 1
ATOM 946 C CA . GLY A 1 121 ? 12.646 9.356 9.822 1.00 89.94 121 GLY A CA 1
ATOM 947 C C . GLY A 1 121 ? 11.817 9.347 8.528 1.00 89.94 121 GLY A C 1
ATOM 948 O O . GLY A 1 121 ? 10.823 8.617 8.424 1.00 89.94 121 GLY A O 1
ATOM 949 N N . PRO A 1 122 ? 12.185 10.182 7.539 1.00 92.25 122 PRO A N 1
ATOM 950 C CA . PRO A 1 122 ? 11.483 10.258 6.263 1.00 92.25 122 PRO A CA 1
ATOM 951 C C . PRO A 1 122 ? 11.714 8.999 5.419 1.00 92.25 122 PRO A C 1
ATOM 953 O O . PRO A 1 122 ? 12.848 8.568 5.220 1.00 92.25 122 PRO A O 1
ATOM 956 N N . LEU A 1 123 ? 10.629 8.441 4.887 1.00 93.56 123 LEU A N 1
ATOM 957 C CA . LEU A 1 123 ? 10.647 7.372 3.894 1.00 93.56 123 LEU A CA 1
ATOM 958 C C . LEU A 1 123 ? 10.422 7.973 2.511 1.00 93.56 123 LEU A C 1
ATOM 960 O O . LEU A 1 123 ? 9.526 8.802 2.331 1.00 93.56 123 LEU A O 1
ATOM 964 N N . HIS A 1 124 ? 11.211 7.529 1.539 1.00 94.62 124 HIS A N 1
ATOM 965 C CA . HIS A 1 124 ? 11.064 7.907 0.140 1.00 94.62 124 HIS A CA 1
ATOM 966 C C . HIS A 1 124 ? 10.311 6.814 -0.603 1.00 94.62 124 HIS A C 1
ATOM 968 O O . HIS A 1 124 ? 10.532 5.627 -0.378 1.00 94.62 124 HIS A O 1
ATOM 974 N N . GLY A 1 125 ? 9.407 7.217 -1.483 1.00 95.50 125 GLY A N 1
ATOM 975 C CA . GLY A 1 125 ? 8.636 6.260 -2.246 1.00 95.50 125 GLY A CA 1
ATOM 976 C C . GLY A 1 125 ? 7.842 6.908 -3.356 1.00 95.50 125 GLY A C 1
ATOM 977 O O . GLY A 1 125 ? 7.822 8.129 -3.524 1.00 95.50 125 GLY A O 1
ATOM 978 N N . PHE A 1 126 ? 7.175 6.057 -4.116 1.00 96.19 126 PHE A N 1
ATOM 979 C CA . PHE A 1 126 ? 6.384 6.453 -5.270 1.00 96.19 126 PHE A CA 1
ATOM 980 C C . PHE A 1 126 ? 5.048 5.733 -5.217 1.00 96.19 126 PHE A C 1
ATOM 982 O O . PHE A 1 126 ? 4.935 4.634 -4.666 1.00 96.19 126 PHE A O 1
ATOM 989 N N . SER A 1 127 ? 4.019 6.331 -5.805 1.00 95.19 127 SER A N 1
ATOM 990 C CA . SER A 1 127 ? 2.821 5.556 -6.090 1.00 95.19 127 SER A CA 1
ATOM 991 C C . SER A 1 127 ? 3.050 4.652 -7.297 1.00 95.19 127 SER A C 1
ATOM 993 O O . SER A 1 127 ? 3.816 4.986 -8.201 1.00 95.19 127 SER A O 1
ATOM 995 N N . LEU A 1 128 ? 2.388 3.499 -7.313 1.00 96.44 128 LEU A N 1
ATOM 996 C CA . LEU A 1 128 ? 2.603 2.492 -8.346 1.00 96.44 128 LEU A CA 1
ATOM 997 C C . LEU A 1 128 ? 1.272 1.900 -8.795 1.00 96.44 128 LEU A C 1
ATOM 999 O O . LEU A 1 128 ? 0.519 1.358 -7.985 1.00 96.44 128 LEU A O 1
ATOM 1003 N N . MET A 1 129 ? 0.987 1.988 -10.091 1.00 96.50 129 MET A N 1
ATOM 1004 C CA . MET A 1 129 ? -0.120 1.272 -10.720 1.00 96.50 129 MET A CA 1
ATOM 1005 C C . MET A 1 129 ? 0.421 0.104 -11.526 1.00 96.50 129 MET A C 1
ATOM 1007 O O . MET A 1 129 ? 1.316 0.307 -12.334 1.00 96.50 129 MET A O 1
ATOM 1011 N N . LEU A 1 130 ? -0.157 -1.081 -11.361 1.00 97.00 130 LEU A N 1
ATOM 1012 C CA . LEU A 1 130 ? 0.082 -2.232 -12.229 1.00 97.00 130 LEU A CA 1
ATOM 1013 C C . LEU A 1 130 ? -1.176 -2.472 -13.066 1.00 97.00 130 LEU A C 1
ATOM 1015 O O . LEU A 1 130 ? -2.285 -2.423 -12.524 1.00 97.00 130 LEU A O 1
ATOM 1019 N N . HIS A 1 131 ? -1.009 -2.734 -14.359 1.00 95.94 131 HIS A N 1
ATOM 1020 C CA . HIS A 1 131 ? -2.096 -3.058 -15.283 1.00 95.94 131 HIS A CA 1
ATOM 1021 C C . HIS A 1 131 ? -1.802 -4.345 -16.057 1.00 95.94 131 HIS A C 1
ATOM 1023 O O . HIS A 1 131 ? -0.661 -4.795 -16.123 1.00 95.94 131 HIS A O 1
ATOM 1029 N N . ASP A 1 132 ? -2.847 -4.953 -16.619 1.00 94.50 132 ASP A N 1
ATOM 1030 C CA . ASP A 1 132 ? -2.791 -6.267 -17.280 1.00 94.50 132 ASP A CA 1
ATOM 1031 C C . ASP A 1 132 ? -2.278 -7.390 -16.359 1.00 94.50 132 ASP A C 1
ATOM 1033 O O . ASP A 1 132 ? -1.636 -8.347 -16.790 1.00 94.50 132 ASP A O 1
ATOM 1037 N N . VAL A 1 133 ? -2.579 -7.285 -15.060 1.00 96.44 133 VAL A N 1
ATOM 1038 C CA . VAL A 1 133 ? -2.155 -8.263 -14.055 1.00 96.44 133 VAL A CA 1
ATOM 1039 C C . VAL A 1 133 ? -3.050 -9.514 -14.110 1.00 96.44 133 VAL A C 1
ATOM 1041 O O . VAL A 1 133 ? -4.268 -9.406 -13.930 1.00 96.44 133 VAL A O 1
ATOM 1044 N N . PRO A 1 134 ? -2.489 -10.728 -14.284 1.00 95.88 134 PRO A N 1
ATOM 1045 C CA . PRO A 1 134 ? -3.258 -11.968 -14.231 1.00 95.88 134 PRO A CA 1
ATOM 1046 C C . PRO A 1 134 ? -3.947 -12.167 -12.869 1.00 95.88 134 PRO A C 1
ATOM 1048 O O . PRO A 1 134 ? -3.353 -11.839 -11.838 1.00 95.88 134 PRO A O 1
ATOM 1051 N N . PRO A 1 135 ? -5.145 -12.785 -12.808 1.00 94.75 135 PRO A N 1
ATOM 1052 C CA . PRO A 1 135 ? -5.916 -12.918 -11.567 1.00 94.75 135 PRO A CA 1
ATOM 1053 C C . PRO A 1 135 ? -5.138 -13.489 -10.373 1.00 94.75 135 PRO A C 1
ATOM 1055 O O . PRO A 1 135 ? -5.208 -12.942 -9.276 1.00 94.75 135 PRO A O 1
ATOM 1058 N N . HIS A 1 136 ? -4.354 -14.549 -10.584 1.00 95.00 136 HIS A N 1
ATOM 1059 C CA . HIS A 1 136 ? -3.580 -15.185 -9.515 1.00 95.00 136 HIS A CA 1
ATOM 1060 C C . HIS A 1 136 ? -2.462 -14.275 -8.975 1.00 95.00 136 HIS A C 1
ATOM 1062 O O . HIS A 1 136 ? -2.266 -14.205 -7.765 1.00 95.00 136 HIS A O 1
ATOM 1068 N N . LYS A 1 137 ? -1.783 -13.513 -9.846 1.00 96.75 137 LYS A N 1
ATOM 1069 C CA . LYS A 1 137 ? -0.771 -12.529 -9.430 1.00 96.75 137 LYS A CA 1
ATOM 1070 C C . LYS A 1 137 ? -1.387 -11.296 -8.792 1.00 96.75 137 LYS A C 1
ATOM 1072 O O . LYS A 1 137 ? -0.821 -10.762 -7.850 1.00 96.75 137 LYS A O 1
ATOM 1077 N N . SER A 1 138 ? -2.572 -10.888 -9.239 1.00 96.19 138 SER A N 1
ATOM 1078 C CA . SER A 1 138 ? -3.328 -9.806 -8.608 1.00 96.19 138 SER A CA 1
ATOM 1079 C C . SER A 1 138 ? -3.653 -10.131 -7.151 1.00 96.19 138 SER A C 1
ATOM 1081 O O . SER A 1 138 ? -3.476 -9.282 -6.281 1.00 96.19 138 SER A O 1
ATOM 1083 N N . LEU A 1 139 ? -4.087 -11.364 -6.870 1.00 94.50 139 LEU A N 1
ATOM 1084 C CA . LEU A 1 139 ? -4.320 -11.823 -5.500 1.00 94.50 139 LEU A CA 1
ATOM 1085 C C . LEU A 1 139 ? -3.015 -11.877 -4.698 1.00 94.50 139 LEU A C 1
ATOM 1087 O O . LEU A 1 139 ? -2.986 -11.366 -3.584 1.00 94.50 139 LEU A O 1
ATOM 1091 N N . GLN A 1 140 ? -1.939 -12.410 -5.285 1.00 95.12 140 GLN A N 1
ATOM 1092 C CA . GLN A 1 140 ? -0.624 -12.475 -4.639 1.00 95.12 140 GLN A CA 1
ATOM 1093 C C . GLN A 1 140 ? -0.101 -11.081 -4.247 1.00 95.12 140 GLN A C 1
ATOM 1095 O O . GLN A 1 140 ? 0.289 -10.860 -3.107 1.00 95.12 140 GLN A O 1
ATOM 1100 N N . LEU A 1 141 ? -0.161 -10.106 -5.158 1.00 95.38 141 LEU A N 1
ATOM 1101 C CA . LEU A 1 141 ? 0.249 -8.720 -4.905 1.00 95.38 141 LEU A CA 1
ATOM 1102 C C . LEU A 1 141 ? -0.648 -8.022 -3.870 1.00 95.38 141 LEU A C 1
ATOM 1104 O O . LEU A 1 141 ? -0.167 -7.228 -3.059 1.00 95.38 141 LEU A O 1
ATOM 1108 N N . GLN A 1 142 ? -1.954 -8.306 -3.874 1.00 94.06 142 GLN A N 1
ATOM 1109 C CA . GLN A 1 142 ? -2.880 -7.791 -2.861 1.00 94.06 142 GLN A CA 1
ATOM 1110 C C . GLN A 1 142 ? -2.648 -8.403 -1.477 1.00 94.06 142 GLN A C 1
ATOM 1112 O O . GLN A 1 142 ? -2.902 -7.721 -0.484 1.00 94.06 142 GLN A O 1
ATOM 1117 N N . ASP A 1 143 ? -2.161 -9.637 -1.403 1.00 91.94 143 ASP A N 1
ATOM 1118 C CA . ASP A 1 143 ? -1.839 -10.315 -0.151 1.00 91.94 143 ASP A CA 1
ATOM 1119 C C . ASP A 1 143 ? -0.480 -9.861 0.390 1.00 91.94 143 ASP A C 1
ATOM 1121 O O . ASP A 1 143 ? -0.392 -9.225 1.442 1.00 91.94 143 ASP A O 1
ATOM 1125 N N . GLU A 1 144 ? 0.577 -10.076 -0.388 1.00 92.62 144 GLU A N 1
ATOM 1126 C CA . GLU A 1 144 ? 1.954 -9.840 0.036 1.00 92.62 144 GLU A CA 1
ATOM 1127 C C . GLU A 1 144 ? 2.316 -8.350 0.027 1.00 92.62 144 GLU A C 1
ATOM 1129 O O . GLU A 1 144 ? 2.976 -7.862 0.943 1.00 92.62 144 GLU A O 1
ATOM 1134 N N . GLY A 1 145 ? 1.854 -7.591 -0.971 1.00 94.12 145 GLY A N 1
ATOM 1135 C CA . GLY A 1 145 ? 2.338 -6.235 -1.235 1.00 94.12 145 GLY A CA 1
ATOM 1136 C C . GLY A 1 145 ? 3.787 -6.186 -1.733 1.00 94.12 145 GLY A C 1
ATOM 1137 O O . GLY A 1 145 ? 4.495 -7.187 -1.711 1.00 94.12 145 GLY A O 1
ATOM 1138 N N . MET A 1 146 ? 4.241 -5.003 -2.147 1.00 94.75 146 MET A N 1
ATOM 1139 C CA . MET A 1 146 ? 5.574 -4.794 -2.738 1.00 94.75 146 MET A CA 1
ATOM 1140 C C . MET A 1 146 ? 6.434 -3.860 -1.890 1.00 94.75 146 MET A C 1
ATOM 1142 O O . MET A 1 146 ? 5.919 -2.895 -1.322 1.00 94.75 146 MET A O 1
ATOM 1146 N N . GLY A 1 147 ? 7.736 -4.124 -1.826 1.00 93.88 147 GLY A N 1
ATOM 1147 C CA . GLY A 1 147 ? 8.669 -3.324 -1.040 1.00 93.88 147 GLY A CA 1
ATOM 1148 C C . GLY A 1 147 ? 8.503 -3.500 0.475 1.00 93.88 147 GLY A C 1
ATOM 1149 O O . GLY A 1 147 ? 8.172 -4.580 0.975 1.00 93.88 147 GLY A O 1
ATOM 1150 N N . ARG A 1 148 ? 8.788 -2.432 1.225 1.00 93.00 148 ARG A N 1
ATOM 1151 C CA . ARG A 1 148 ? 8.969 -2.437 2.689 1.00 93.00 148 ARG A CA 1
ATOM 1152 C C . ARG A 1 148 ? 7.818 -1.734 3.411 1.00 93.00 148 ARG A C 1
ATOM 1154 O O . ARG A 1 148 ? 6.928 -1.181 2.777 1.00 93.00 148 ARG A O 1
ATOM 1161 N N . ASN A 1 149 ? 7.847 -1.718 4.748 1.00 92.69 149 ASN A N 1
ATOM 1162 C CA . ASN A 1 149 ? 7.043 -0.809 5.578 1.00 92.69 149 ASN A CA 1
ATOM 1163 C C . ASN A 1 149 ? 5.509 -0.965 5.439 1.00 92.69 149 ASN A C 1
ATOM 1165 O O . ASN A 1 149 ? 4.747 0.006 5.497 1.00 92.69 149 ASN A O 1
ATOM 1169 N N . ARG A 1 150 ? 5.017 -2.205 5.303 1.00 92.44 150 ARG A N 1
ATOM 1170 C CA . ARG A 1 150 ? 3.580 -2.511 5.101 1.00 92.44 150 ARG A CA 1
ATOM 1171 C C . ARG A 1 150 ? 2.697 -2.107 6.280 1.00 92.44 150 ARG A C 1
ATOM 1173 O O . ARG A 1 150 ? 1.540 -1.727 6.091 1.00 92.44 150 ARG A O 1
ATOM 1180 N N . LEU A 1 151 ? 3.234 -2.140 7.499 1.00 89.94 151 LEU A N 1
ATOM 1181 C CA . LEU A 1 151 ? 2.531 -1.660 8.694 1.00 89.94 151 LEU A CA 1
ATOM 1182 C C . LEU A 1 151 ? 2.353 -0.134 8.701 1.00 89.94 151 LEU A C 1
ATOM 1184 O O . LEU A 1 151 ? 1.426 0.362 9.330 1.00 89.94 151 LEU A O 1
ATOM 1188 N N . LEU A 1 152 ? 3.176 0.595 7.941 1.00 90.00 152 LEU A N 1
ATOM 1189 C CA . LEU A 1 152 ? 3.025 2.032 7.690 1.00 90.00 152 LEU A CA 1
ATOM 1190 C C . LEU A 1 152 ? 2.178 2.325 6.440 1.00 90.00 152 LEU A C 1
ATOM 1192 O O . LEU A 1 152 ? 2.059 3.475 6.028 1.00 90.00 152 LEU A O 1
ATOM 1196 N N . GLY A 1 153 ? 1.597 1.295 5.820 1.00 90.44 153 GLY A N 1
ATOM 1197 C CA . GLY A 1 153 ? 0.770 1.406 4.620 1.00 90.44 153 GLY A CA 1
ATOM 1198 C C . GLY A 1 153 ? 1.522 1.559 3.308 1.00 90.44 153 GLY A C 1
ATOM 1199 O O . 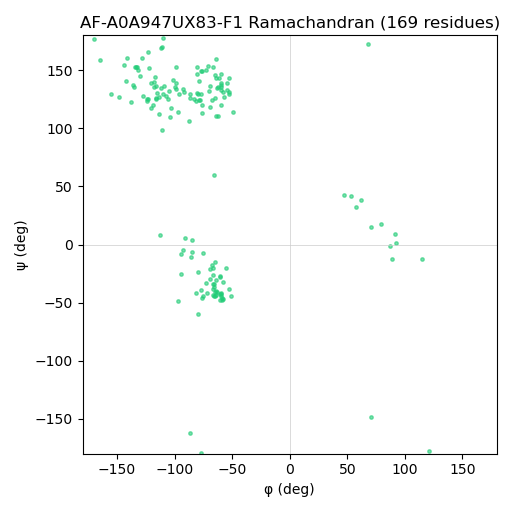GLY A 1 15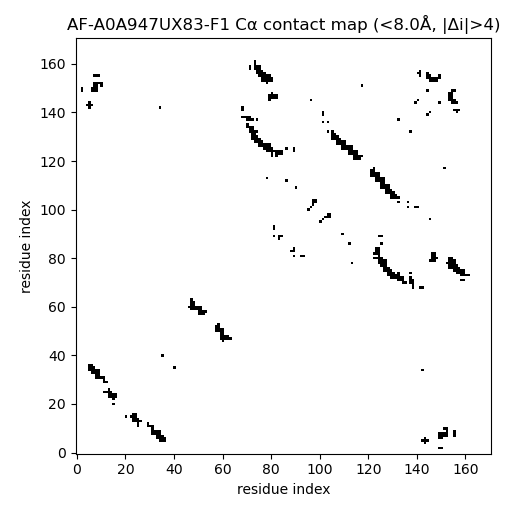3 ? 0.921 1.922 2.296 1.00 90.44 153 GLY A O 1
ATOM 1200 N N . CYS A 1 154 ? 2.810 1.227 3.305 1.00 93.62 154 CYS A N 1
ATOM 1201 C CA . CYS A 1 154 ? 3.605 1.145 2.089 1.00 93.62 154 CYS A CA 1
ATOM 1202 C C . CYS A 1 154 ? 3.352 -0.201 1.379 1.00 93.62 154 CYS A C 1
ATOM 1204 O O . CYS A 1 154 ? 3.074 -1.216 2.022 1.00 93.62 154 CYS A O 1
ATOM 1206 N N . GLY A 1 155 ? 3.391 -0.228 0.047 1.00 94.50 155 GLY A N 1
ATOM 1207 C CA . GLY A 1 155 ? 3.271 -1.472 -0.721 1.00 94.50 155 GLY A CA 1
ATOM 1208 C C . GLY A 1 155 ? 1.880 -2.109 -0.717 1.00 94.50 155 GLY A C 1
ATOM 1209 O O . GLY A 1 155 ? 1.744 -3.291 -1.037 1.00 94.50 155 GLY A O 1
ATOM 1210 N N . ILE A 1 156 ? 0.837 -1.383 -0.301 1.00 94.69 156 ILE A N 1
ATOM 1211 C CA . ILE A 1 156 ? -0.526 -1.918 -0.230 1.00 94.69 156 ILE A CA 1
ATOM 1212 C C . ILE A 1 156 ? -1.250 -1.744 -1.562 1.00 94.69 156 ILE A C 1
ATOM 1214 O O . ILE A 1 156 ? -1.698 -0.643 -1.878 1.00 94.69 156 ILE A O 1
ATOM 1218 N N . PHE A 1 157 ? -1.424 -2.834 -2.310 1.00 94.81 157 PHE A N 1
ATOM 1219 C CA . PHE A 1 157 ? -2.210 -2.814 -3.540 1.00 94.81 157 PHE A CA 1
ATOM 1220 C C . PHE A 1 157 ? -3.707 -2.901 -3.256 1.00 94.81 157 PHE A C 1
ATOM 1222 O O . PHE A 1 157 ? -4.176 -3.779 -2.529 1.00 94.81 157 PHE A O 1
ATOM 1229 N N . ILE A 1 158 ? -4.459 -1.996 -3.874 1.00 92.50 158 ILE A N 1
ATOM 1230 C CA . ILE A 1 158 ? -5.918 -1.974 -3.864 1.00 92.50 158 ILE A CA 1
ATOM 1231 C C . ILE A 1 158 ? -6.467 -2.025 -5.293 1.00 92.50 158 ILE A C 1
ATOM 1233 O O . ILE A 1 158 ? -5.816 -1.533 -6.219 1.00 92.50 158 ILE A O 1
ATOM 1237 N N . PRO A 1 159 ? -7.676 -2.579 -5.490 1.00 92.06 159 PRO A N 1
ATOM 1238 C CA . PRO A 1 159 ? -8.360 -2.530 -6.775 1.00 92.06 159 PRO A CA 1
ATOM 1239 C C . PRO A 1 159 ? -8.470 -1.103 -7.310 1.00 92.06 159 PRO A C 1
ATOM 1241 O O . PRO A 1 159 ? -8.960 -0.212 -6.609 1.00 92.06 159 PRO A O 1
ATOM 1244 N N . HIS A 1 160 ? -8.069 -0.894 -8.562 1.00 85.94 160 HIS A N 1
ATOM 1245 C CA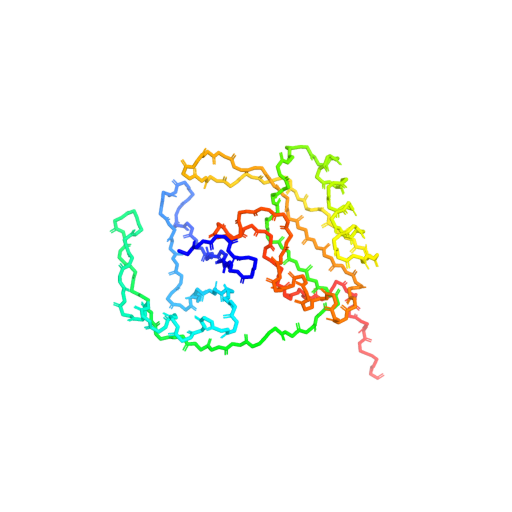 . HIS A 1 160 ? -8.202 0.391 -9.235 1.00 85.94 160 HIS A CA 1
ATOM 1246 C C . HIS A 1 160 ? -9.115 0.248 -10.452 1.00 85.94 160 HIS A C 1
ATOM 1248 O O . HIS A 1 160 ? -9.014 -0.712 -11.218 1.00 85.94 160 HIS A O 1
ATOM 1254 N N . LYS A 1 161 ? -10.039 1.198 -10.644 1.00 69.44 161 LYS A N 1
ATOM 1255 C CA . LYS A 1 161 ? -10.878 1.201 -11.850 1.00 69.44 161 LYS A CA 1
ATOM 1256 C C . LYS A 1 161 ? -9.976 1.381 -13.075 1.00 69.44 161 LYS A C 1
ATOM 1258 O O . LYS A 1 161 ? -9.051 2.189 -13.049 1.00 69.44 161 LYS A O 1
ATOM 1263 N N . SER A 1 162 ? -10.237 0.593 -14.114 1.00 54.62 162 SER A N 1
ATOM 1264 C CA . SER A 1 162 ? -9.528 0.675 -15.393 1.00 54.62 162 SER A CA 1
ATOM 1265 C C . SER A 1 162 ? -9.546 2.102 -15.952 1.00 54.62 162 SER A C 1
ATOM 1267 O O . SER A 1 162 ? -10.555 2.794 -15.824 1.00 54.62 162 SER A O 1
ATOM 1269 N N . ILE A 1 163 ? -8.445 2.513 -16.587 1.00 48.31 163 ILE A N 1
ATOM 1270 C CA . ILE A 1 163 ? -8.334 3.761 -17.362 1.00 48.31 163 ILE A CA 1
ATOM 1271 C C . ILE A 1 163 ? -8.836 3.542 -18.809 1.00 48.31 163 ILE A C 1
ATOM 1273 O O . ILE A 1 163 ? -8.767 4.445 -19.636 1.00 48.31 163 ILE A O 1
ATOM 1277 N N . ALA A 1 164 ? -9.352 2.352 -19.148 1.00 40.19 164 ALA A N 1
ATOM 1278 C CA . ALA A 1 164 ? -9.900 2.096 -20.477 1.00 40.19 164 ALA A CA 1
ATOM 1279 C C . ALA A 1 164 ? -11.017 3.113 -20.795 1.00 40.19 164 ALA A C 1
ATOM 1281 O O . ALA A 1 164 ? -11.949 3.245 -19.991 1.00 40.19 164 ALA A O 1
ATOM 1282 N N . PRO A 1 165 ? -10.945 3.829 -21.937 1.00 36.25 165 PRO A N 1
ATOM 1283 C CA . PRO A 1 165 ? -12.016 4.710 -22.371 1.00 36.25 165 PRO A CA 1
ATOM 1284 C C . PRO A 1 165 ? -13.328 3.930 -22.398 1.00 36.25 165 PRO A C 1
ATOM 1286 O O . PRO A 1 165 ? -13.395 2.831 -22.951 1.00 36.25 165 PRO A O 1
ATOM 1289 N N . VAL A 1 166 ? -14.373 4.492 -21.795 1.00 42.66 166 VAL A N 1
ATOM 1290 C CA . VAL A 1 166 ? -15.727 3.966 -21.956 1.00 42.66 166 VAL A CA 1
ATOM 1291 C C . VAL A 1 166 ? -16.068 4.135 -23.434 1.00 42.66 166 VAL A C 1
ATOM 1293 O O . VAL A 1 166 ? -16.186 5.264 -23.908 1.00 42.66 166 VAL A O 1
ATOM 1296 N N . ALA A 1 167 ? -16.163 3.030 -24.176 1.00 41.16 167 ALA A N 1
ATOM 1297 C CA . ALA A 1 167 ? -16.685 3.071 -25.536 1.00 41.16 167 ALA A CA 1
ATOM 1298 C C . ALA A 1 167 ? -18.072 3.741 -25.493 1.00 41.16 167 ALA A C 1
ATOM 1300 O O . ALA A 1 167 ? -18.864 3.406 -24.603 1.00 41.16 167 ALA A O 1
ATOM 1301 N N . PRO A 1 168 ? -18.375 4.703 -26.383 1.00 38.12 168 PRO A N 1
ATOM 1302 C CA . PRO A 1 168 ? -19.695 5.309 -26.410 1.00 38.12 168 PRO A CA 1
ATOM 1303 C C . PRO A 1 168 ? -20.735 4.207 -26.627 1.00 38.12 168 PRO A C 1
ATOM 1305 O O . PRO A 1 168 ? -20.569 3.335 -27.480 1.00 38.12 168 PRO A O 1
ATOM 1308 N N . ALA A 1 169 ? -21.781 4.218 -25.803 1.00 36.72 169 ALA A N 1
ATOM 1309 C CA . ALA A 1 169 ? -22.908 3.317 -25.959 1.00 36.72 169 ALA A CA 1
ATOM 1310 C C . ALA A 1 169 ? -23.567 3.603 -27.314 1.00 36.72 169 ALA A C 1
ATOM 1312 O O . ALA A 1 169 ? -24.157 4.668 -27.497 1.00 36.72 169 ALA A O 1
ATOM 1313 N N . ASN A 1 170 ? -23.450 2.672 -28.260 1.00 41.19 170 ASN A N 1
ATOM 1314 C CA . ASN A 1 170 ? -24.246 2.719 -29.479 1.00 41.19 170 ASN A CA 1
ATOM 1315 C C . ASN A 1 170 ? -25.706 2.433 -29.095 1.00 41.19 170 ASN A C 1
ATOM 1317 O O . ASN A 1 170 ? -25.993 1.380 -28.522 1.00 41.19 170 ASN A O 1
ATOM 1321 N N . HIS A 1 171 ? -26.576 3.414 -29.349 1.00 40.84 171 HIS A N 1
ATOM 1322 C CA . HIS A 1 171 ? -28.026 3.230 -29.446 1.00 40.84 171 HIS A CA 1
ATOM 1323 C C . HIS A 1 171 ? -28.368 2.440 -30.709 1.00 40.84 171 HIS A C 1
ATOM 1325 O O . HIS A 1 171 ? -27.672 2.654 -31.729 1.00 40.84 171 HIS A O 1
#

Nearest PDB structures (foldseek):
  8fd2-assembly1_B  TM=8.614E-01  e=9.967E-09  Nostoc sp. 'Peltigera membranacea cyanobiont' 210A
  2y9h-assembly7_M  TM=6.204E-01  e=1.295E-03  Thermus thermophilus HB8
  2y9h-assembly5_I  TM=5.943E-01  e=8.031E-03  Thermus thermophilus HB8
  2y9h-assembly6_K  TM=5.855E-01  e=1.213E-02  Thermus thermophilus HB8
  1osc-assembly3_E  TM=4.034E-01  e=8.407E-01  Rattus norvegicus

Secondary structure (DSSP, 8-state):
----TT-EEPPPP-EESSTT-SSEEPPTT----EE--GGGTGGGGGGTT-EEEETTEEEE------------S-EEEEEE--S--SHHHHHHHHHHHHHHTS----EEEEEEEEEEEETTEEEEEEEEEEES--HHHHHHHHHH-SSS-GGGTTT-EEE------------

=== Feature glossary ===
A reading guide for the features in this record.

Start from the sequence.

  · Sequence gives the chain of amino acids in standard one-letter code (A=alanine, C=cysteine, …, Y=tyrosine), read N→C. It is the only feature that is directly encoded by the gene; all structural features are derived from the folded form of this sequence.

Fold it, and you get atomic coordinates and the backbone conformation that goes with them.

  · Structure coordinates are given as an mmCIF _atom_site loop: one row per atom with element, residue name, chain id, sequence number, and x/y/z position in Å. Only the four main-chain atoms per residue are included here; side chains are omitted to keep the record compact.

  · Backbone dihedral angles. Every residue except chain termini has a φ (preceding-C → N → Cα → C) and a ψ (N → Cα → C → next-N). They are reported in degrees following the IUPAC sign convention. Secondary structure is essentially a statement about which (φ, ψ) basin each residue occupies.

  · Eight-state secondary structure (DSSP): H is the canonical α-helix, G the tighter 3₁₀-helix, I the wider π-helix; E/B are β-structure, T and S are turns and bends, and '-' is everything else. DSSP derives these from the pattern of main-chain N–H···O=C hydrogen bonds, not from the sequence.

  · SS3 is a coarse helix/strand/coil call (letters a/b/c) made by the P-SEA algorithm from inter-Cα distances and dihedrals. It is less detailed than DSSP but needs only Cα positions.

Summarize the fold with a handful of shape descriptors and a per-residue structural alphabet.

  · Radius of gyration (Rg) is the root-mean-square distance of Cα atoms from their centroid — a single number for overall size and compactness. A globular domain of N residues has Rg ≈ 2.2·N^0.38 Å; an extended or disordered chain has a much larger Rg. The Cα contact count is the number of residue pairs whose Cα atoms are within 8 Å and are more than four positions apart in sequence — a standard proxy for tertiary packing density. The bounding box is the smallest axis-aligned box enclosing all Cα atoms.

  · 3Di is Foldseek's structural alphabet. Each residue is assigned one of twenty discrete states based on how its Cα sits relative to its spatial (not sequential) neighbors. Aligning 3Di strings finds structural homologs roughly as well as full 3D superposition, but orders of magnitude faster.

  · Solvent-accessible surface area (SASA) is the area in Å² traced out by the centre of a 1.4 Å probe sphere (a water molecule) rolled over the protein's van der Waals surface (Shrake–Rupley / Lee–Richards construction). Buried residues have near-zero SASA; fully exposed residues can exceed 200 Å². The total SASA scales roughly with the number of surface residues.

Ask how reliable the model is.

  · For AlphaFold models, the B-factor field carries pLDDT — the model's own estimate of local accuracy on a 0–100 scale. Regions with pLDDT<50 should be treated as essentially unmodeled; they often correspond to intrinsically disordered segments.

  · For experimental (PDB) structures, the B-factor (temperature factor) quantifies the positional spread of each atom in the crystal — a combination of thermal vibration and static disorder — in units of Å². High B-factors mark flexible loops or poorly resolved regions; low B-factors mark the rigid, well-ordered core.

  · Predicted Aligned Error (PAE) is an AlphaFold confidence matrix: entry (i, j) is the expected error in the position of residue j, in ångströms, when the prediction is superimposed on the true structure at residue i. Low PAE within a block of residues means that block is internally rigid and well-predicted; high PAE between two blocks means their relative placement is uncertain even if each block individually is confident.

Place it in context: what it resembles, what it is annotated as, and how it looks.

  · Structural nearest neighbors (via Foldseek easy-search vs the PDB). Reported per hit: target PDB id, E-value, and alignment TM-score. A TM-score above ~0.5 is the conventional threshold for 'same fold'.

  · Functional annotations link the protein to curated databases. InterPro entries identify conserved domains and families by matching the sequence against member-database signatures (Pfam, PROSITE, CDD, …). Gene Ontology (GO) terms describe molecular function, biological process, and cellular component in a controlled vocabulary. CATH places the structure in a hierarchical fold classification (Class/Architecture/Topology/Homologous-superfamily). The organism is the source species.

  · The contact map is a binary N×N matrix image: pixel (i, j) is dark where Cα_i and Cα_j are within 8 Å and |i−j|>4. Because the |i−j|>4 filter removes local helical contacts, off-diagonal stripes parallel to the main diagonal indicate parallel β-sheets; stripes perpendicular to it indicate antiparallel β-sheets. The Ramachandran plot scatters every residue's (φ, ψ) pair against the sterically allowed regions. The PAE heatmap renders the predicted-aligned-error matrix.

  · Six rendered views show the 3D structure from the faces of a cube — i.e. along ±x, ±y, ±z. Rendering representation is drawn randomly per protein from cartoon (secondary-structure ribbons), sticks (backbone bonds), or molecular surface; coloring is either N→C rainbow (blue at the N-terminus through red at the C-terminus) or one color per chain.